Protein AF-0000000075744764 (afdb_homodimer)

InterPro domains:
  IPR001969 Aspartic peptidase, active site [PS00141] (18-29)
  IPR001995 Peptidase A2A, retrovirus, catalytic [PS50175] (16-31)
  IPR021109 Aspartic peptidase domain superfamily [G3DSA:2.40.70.10] (11-110)
  IPR021109 Aspartic peptidase domain superfamily [SSF50630] (13-96)

Radius of gyration: 16.75 Å; Cα contacts (8 Å, |Δi|>4): 560; chains: 2; bounding box: 35×42×46 Å

Secondary structure (DSSP, 8-state):
-EEEEEE-SSSS-EEEEEEE-TT-SS-EEEHHHHHHHT--EEEEEEEEEETTEEEEEEEEEEEEEETTEEEEEEEEEESS-SSEEE-HHHHHHTTEEEETTTTEEEE----B-/-EEEEEE-SSSS-EEEEEEE-TT-SS-EEEHHHHHHHT--EEEEEEEEEETTEEEEEEEEEEEEEETTEEEEEEEEEESS-SSEEE-HHHHHHTTEEEETTTTEEEE----B-

Sequence (226 aa):
MYTLMRQYTGREPRTVKALVDTGATYTVIPRKLAEELGIRGLGTFINVLAAKGYVRLEEALVTMEIMNERRNQVVLLSDNADMVIVGVITLESMGFIADPTTGKLERSGVFLLMYTLMRQYTGREPRTVKALVDTGATYTVIPRKLAEELGIRGLGTFINVLAAKGYVRLEEALVTMEIMNERRNQVVLLSDNADMVIVGVITLESMGFIADPTTGKLERSGVFLL

Foldseek 3Di:
DKFWKWWDPPDDIDIFIEAEDQPDAFKEAEQVVCVVSVWDFPPDWDWDQDPVGTDIWTWTWIWMDTPRQTDIDTGTYDNPDPGIYHYDVNCVVSQWDQDPVVRDIDHVPDPDD/DKFWKWWDQDDDIDIFIEAEDQPDAFKEAEQVVCVVSVWDFPPDWDWDQDPVGTDIWTWTWIWMDTPRQTDIDTGTYDNPDPGIYHYDVNCVVRQWDQDPVVRDIDHVPDPDD

Solvent-accessible surface area (backbone atoms only — not comparable to full-atom values): 12122 Å² total; per-residue (Å²): 82,68,45,62,35,36,36,52,45,83,59,80,68,42,80,41,71,26,37,51,35,85,72,17,46,58,27,33,38,19,39,69,59,32,54,76,45,63,49,54,69,69,82,46,68,46,79,33,34,38,93,94,37,80,43,79,30,38,30,24,69,40,39,38,29,46,93,90,42,70,46,70,43,67,30,32,40,28,89,79,46,90,53,33,34,42,7,41,49,56,33,52,76,69,28,37,38,79,37,84,88,78,48,42,80,37,76,64,63,79,46,37,82,81,68,45,63,35,36,37,52,45,71,68,79,68,42,80,42,73,28,38,52,35,84,73,18,46,57,28,35,36,20,39,69,60,31,55,74,42,62,47,55,69,70,84,46,68,48,79,33,34,38,92,93,37,79,42,80,31,38,31,24,70,40,38,36,29,45,97,88,43,70,45,70,41,68,30,32,40,28,90,81,47,90,52,32,32,41,7,41,47,58,33,54,77,68,28,36,36,81,36,83,87,79,46,40,81,36,75,62,61,77,45,37,82

Structure (mmCIF, N/CA/C/O backbone):
data_AF-0000000075744764-model_v1
#
loop_
_entity.id
_entity.type
_entity.pdbx_description
1 polymer 'Peptidase A2 domain-containing protein'
#
loop_
_atom_site.group_PDB
_atom_site.id
_atom_site.type_symbol
_atom_site.label_atom_id
_atom_site.label_alt_id
_atom_site.label_comp_id
_atom_site.label_asym_id
_atom_site.label_entity_id
_atom_site.label_seq_id
_atom_site.pdbx_PDB_ins_code
_atom_site.Cartn_x
_atom_site.Cartn_y
_atom_site.Cartn_z
_atom_site.occupancy
_atom_site.B_iso_or_equiv
_atom_site.auth_seq_id
_atom_site.auth_comp_id
_atom_site.auth_asym_id
_atom_site.auth_atom_id
_atom_site.pdbx_PDB_model_num
ATOM 1 N N . MET A 1 1 ? 3.809 -11.258 -18.094 1 85.88 1 MET A N 1
ATOM 2 C CA . MET A 1 1 ? 5.148 -11.016 -17.562 1 85.88 1 MET A CA 1
ATOM 3 C C . MET A 1 1 ? 5.273 -11.531 -16.141 1 85.88 1 MET A C 1
ATOM 5 O O . MET A 1 1 ? 4.285 -11.57 -15.398 1 85.88 1 MET A O 1
ATOM 9 N N . TYR A 1 2 ? 6.527 -12.055 -15.844 1 89 2 TYR A N 1
ATOM 10 C CA . TYR A 1 2 ? 6.719 -12.648 -14.523 1 89 2 TYR A CA 1
ATOM 11 C C . TYR A 1 2 ? 7.906 -12.016 -13.812 1 89 2 TYR A C 1
ATOM 13 O O . TYR A 1 2 ? 8.773 -11.414 -14.453 1 89 2 TYR A O 1
ATOM 21 N N . THR A 1 3 ? 7.852 -12.023 -12.562 1 88.81 3 THR A N 1
ATOM 22 C CA . THR A 1 3 ? 8.992 -11.602 -11.758 1 88.81 3 THR A CA 1
ATOM 23 C C . THR A 1 3 ? 9.203 -12.555 -10.578 1 88.81 3 THR A C 1
ATOM 25 O O . THR A 1 3 ? 8.328 -13.367 -10.273 1 88.81 3 THR A O 1
ATOM 28 N N . LEU A 1 4 ? 10.438 -12.484 -10.094 1 89.62 4 LEU A N 1
ATOM 29 C CA . LEU A 1 4 ? 10.703 -13.195 -8.844 1 89.62 4 LEU A CA 1
ATOM 30 C C . LEU A 1 4 ? 10.531 -12.266 -7.648 1 89.62 4 LEU A C 1
ATOM 32 O O . LEU A 1 4 ? 10.961 -11.109 -7.688 1 89.62 4 LEU A O 1
ATOM 36 N N . MET A 1 5 ? 9.93 -12.805 -6.73 1 89.38 5 MET A N 1
ATOM 37 C CA . MET A 1 5 ? 9.648 -12.062 -5.508 1 89.38 5 MET A CA 1
ATOM 38 C C . MET A 1 5 ? 10.102 -12.836 -4.277 1 89.38 5 MET A C 1
ATOM 40 O O . MET A 1 5 ? 9.844 -14.031 -4.164 1 89.38 5 MET A O 1
ATOM 44 N N . ARG A 1 6 ? 10.906 -12.133 -3.475 1 89.62 6 ARG A N 1
ATOM 45 C CA . ARG A 1 6 ? 11.328 -12.734 -2.213 1 89.62 6 ARG A CA 1
ATOM 46 C C . ARG A 1 6 ? 10.461 -12.242 -1.059 1 89.62 6 ARG A C 1
ATOM 48 O O . ARG A 1 6 ? 10.273 -11.039 -0.879 1 89.62 6 ARG A O 1
ATOM 55 N N . GLN A 1 7 ? 9.844 -13.195 -0.33 1 87.38 7 GLN A N 1
ATOM 56 C CA . GLN A 1 7 ? 8.961 -12.898 0.791 1 87.38 7 GLN A CA 1
ATOM 57 C C . GLN A 1 7 ? 9.664 -13.117 2.125 1 87.38 7 GLN A C 1
ATOM 59 O O . GLN A 1 7 ? 10.25 -14.172 2.357 1 87.38 7 GLN A O 1
ATOM 64 N N . TYR A 1 8 ? 9.688 -12.094 2.945 1 76.5 8 TYR A N 1
ATOM 65 C CA . TYR A 1 8 ? 10.422 -12.117 4.203 1 76.5 8 TYR A CA 1
ATOM 66 C C . TYR A 1 8 ? 9.484 -12.336 5.383 1 76.5 8 TYR A C 1
ATOM 68 O O . TYR A 1 8 ? 9.883 -12.172 6.539 1 76.5 8 TYR A O 1
ATOM 76 N N . THR A 1 9 ? 8.242 -12.68 5.293 1 66.88 9 THR A N 1
ATOM 77 C CA . THR A 1 9 ? 7.348 -12.711 6.441 1 66.88 9 THR A CA 1
ATOM 78 C C . THR A 1 9 ? 7.586 -13.961 7.281 1 66.88 9 THR A C 1
ATOM 80 O O . THR A 1 9 ? 7.402 -15.078 6.801 1 66.88 9 THR A O 1
ATOM 83 N N . GLY A 1 10 ? 8.18 -13.805 8.688 1 58.44 10 GLY A N 1
ATOM 84 C CA . GLY A 1 10 ? 8.422 -14.789 9.719 1 58.44 10 GLY A CA 1
ATOM 85 C C . GLY A 1 10 ? 9.742 -15.523 9.547 1 58.44 10 GLY A C 1
ATOM 86 O O . GLY A 1 10 ? 10.812 -14.938 9.711 1 58.44 10 GLY A O 1
ATOM 87 N N . ARG A 1 11 ? 9.703 -16.672 8.844 1 64.31 11 ARG A N 1
ATOM 88 C CA . ARG A 1 11 ? 10.734 -17.703 8.719 1 64.31 11 ARG A CA 1
ATOM 89 C C . ARG A 1 11 ? 11.719 -17.359 7.609 1 64.31 11 ARG A C 1
ATOM 91 O O . ARG A 1 11 ? 11.781 -16.219 7.16 1 64.31 11 ARG A O 1
ATOM 98 N N . GLU A 1 12 ? 12.5 -18.188 7.078 1 77.88 12 GLU A N 1
ATOM 99 C CA . GLU A 1 12 ? 13.453 -18.125 5.973 1 77.88 12 GLU A CA 1
ATOM 100 C C . GLU A 1 12 ? 12.805 -17.531 4.719 1 77.88 12 GLU A C 1
ATOM 102 O O . GLU A 1 12 ? 11.664 -17.875 4.395 1 77.88 12 GLU A O 1
ATOM 107 N N . PRO A 1 13 ? 13.438 -16.469 4.25 1 86 13 PRO A N 1
ATOM 108 C CA . PRO A 1 13 ? 12.914 -15.906 3.002 1 86 13 PRO A CA 1
ATOM 109 C C . PRO A 1 13 ? 12.656 -16.984 1.944 1 86 13 PRO A C 1
ATOM 111 O O . PRO A 1 13 ? 13.391 -17.969 1.874 1 86 13 PRO A O 1
ATOM 114 N N . ARG A 1 14 ? 11.547 -16.781 1.273 1 90.81 14 ARG A N 1
ATOM 115 C CA . ARG A 1 14 ? 11.18 -17.688 0.185 1 90.81 14 ARG A CA 1
ATOM 116 C C . ARG A 1 14 ? 11.031 -16.922 -1.128 1 90.81 14 ARG A C 1
ATOM 118 O O . ARG A 1 14 ? 10.43 -15.852 -1.163 1 90.81 14 ARG A O 1
ATOM 125 N N . THR A 1 15 ? 11.695 -17.484 -2.121 1 93.56 15 THR A N 1
ATOM 126 C CA . THR A 1 15 ? 11.547 -16.891 -3.449 1 93.56 15 THR A CA 1
ATOM 127 C C . THR A 1 15 ? 10.414 -17.562 -4.215 1 93.56 15 THR A C 1
ATOM 129 O O . THR A 1 15 ? 10.344 -18.781 -4.285 1 93.56 15 THR A O 1
ATOM 132 N N . VAL A 1 16 ? 9.492 -16.688 -4.75 1 93.88 16 VAL A N 1
ATOM 133 C CA . VAL A 1 16 ? 8.359 -17.219 -5.504 1 93.88 16 VAL A CA 1
ATOM 134 C C . VAL A 1 16 ? 8.242 -16.484 -6.84 1 93.88 16 VAL A C 1
ATOM 136 O O . VAL A 1 16 ? 8.641 -15.328 -6.961 1 93.88 16 VAL A O 1
ATOM 139 N N . LYS A 1 17 ? 7.727 -17.234 -7.801 1 95 17 LYS A N 1
ATOM 140 C CA . LYS A 1 17 ? 7.379 -16.625 -9.078 1 95 17 LYS A CA 1
ATOM 141 C C . LYS A 1 17 ? 6.027 -15.914 -9 1 95 17 LYS A C 1
ATOM 143 O O . LYS A 1 17 ? 5.074 -16.438 -8.422 1 95 17 LYS A O 1
ATOM 148 N N . ALA A 1 18 ? 5.945 -14.727 -9.531 1 95.5 18 ALA A N 1
ATOM 149 C CA . ALA A 1 18 ? 4.715 -13.938 -9.5 1 95.5 18 ALA A CA 1
ATOM 150 C C . ALA A 1 18 ? 4.371 -13.391 -10.883 1 95.5 18 ALA A C 1
ATOM 152 O O . ALA A 1 18 ? 5.262 -13 -11.641 1 95.5 18 ALA A O 1
ATOM 153 N N . LEU A 1 19 ? 3.125 -13.391 -11.172 1 94.31 19 LEU A N 1
ATOM 154 C CA . LEU A 1 19 ? 2.629 -12.781 -12.398 1 94.31 19 LEU A CA 1
ATOM 155 C C . LEU A 1 19 ? 2.471 -11.273 -12.227 1 94.31 19 LEU A C 1
ATOM 157 O O . LEU A 1 19 ? 1.832 -10.812 -11.273 1 94.31 19 LEU A O 1
ATOM 161 N N . VAL A 1 20 ? 3.131 -10.5 -13.07 1 94 20 VAL A N 1
ATOM 162 C CA . VAL A 1 20 ? 2.914 -9.062 -13.094 1 94 20 VAL A CA 1
ATOM 163 C C . VAL A 1 20 ? 1.707 -8.734 -13.969 1 94 20 VAL A C 1
ATOM 165 O O . VAL A 1 20 ? 1.707 -9.016 -15.164 1 94 20 VAL A O 1
ATOM 168 N N . ASP A 1 21 ? 0.719 -8.188 -13.367 1 91.5 21 ASP A N 1
ATOM 169 C CA . ASP A 1 21 ? -0.511 -7.867 -14.086 1 91.5 21 ASP A CA 1
ATOM 170 C C . ASP A 1 21 ? -0.883 -6.398 -13.898 1 91.5 21 ASP A C 1
ATOM 172 O O . ASP A 1 21 ? -1.385 -6.008 -12.836 1 91.5 21 ASP A O 1
ATOM 176 N N . THR A 1 22 ? -0.691 -5.527 -14.898 1 90 22 THR A N 1
ATOM 177 C CA . THR A 1 22 ? -0.984 -4.102 -14.828 1 90 22 THR A CA 1
ATOM 178 C C . THR A 1 22 ? -2.49 -3.855 -14.867 1 90 22 THR A C 1
ATOM 180 O O . THR A 1 22 ? -2.949 -2.738 -14.617 1 90 22 THR A O 1
ATOM 183 N N . GLY A 1 23 ? -3.244 -4.922 -15.055 1 87.69 23 GLY A N 1
ATOM 184 C CA . GLY A 1 23 ? -4.695 -4.816 -15 1 87.69 23 GLY A CA 1
ATOM 185 C C . GLY A 1 23 ? -5.254 -5.027 -13.602 1 87.69 23 GLY A C 1
ATOM 186 O O . GLY A 1 23 ? -6.426 -4.734 -13.352 1 87.69 23 GLY A O 1
ATOM 187 N N . ALA A 1 24 ? -4.473 -5.539 -12.766 1 91.19 24 ALA A N 1
ATOM 188 C CA . ALA A 1 24 ? -4.875 -5.766 -11.375 1 91.19 24 ALA A CA 1
ATOM 189 C C . ALA A 1 24 ? -4.461 -4.594 -10.492 1 91.19 24 ALA A C 1
ATOM 191 O O . ALA A 1 24 ? -3.33 -4.113 -10.57 1 91.19 24 ALA A O 1
ATOM 192 N N . THR A 1 25 ? -5.309 -4.188 -9.664 1 91.38 25 THR A N 1
ATOM 193 C CA . THR A 1 25 ? -5.016 -3.088 -8.75 1 91.38 25 THR A CA 1
ATOM 194 C C . THR A 1 25 ? -4.16 -3.57 -7.586 1 91.38 25 THR A C 1
ATOM 196 O O . THR A 1 25 ? -3.117 -2.98 -7.289 1 91.38 25 THR A O 1
ATOM 199 N N . TYR A 1 26 ? -4.547 -4.699 -7.066 1 95 26 TYR A N 1
ATOM 200 C CA . TYR A 1 26 ? -3.912 -5.195 -5.852 1 95 26 TYR A CA 1
ATOM 201 C C . TYR A 1 26 ? -2.988 -6.371 -6.164 1 95 26 TYR A C 1
ATOM 203 O O . TYR A 1 26 ? -3.166 -7.059 -7.172 1 95 26 TYR A O 1
ATOM 211 N N . THR A 1 27 ? -2.084 -6.496 -5.289 1 96.19 27 THR A N 1
ATOM 212 C CA . THR A 1 27 ? -1.319 -7.734 -5.238 1 96.19 27 THR A CA 1
ATOM 213 C C . THR A 1 27 ? -2.084 -8.812 -4.473 1 96.19 27 THR A C 1
ATOM 215 O O . THR A 1 27 ? -2.652 -8.539 -3.414 1 96.19 27 THR A O 1
ATOM 218 N N . VAL A 1 28 ? -2.104 -9.969 -5.094 1 96.44 28 VAL A N 1
ATOM 219 C CA . VAL A 1 28 ? -2.857 -11.078 -4.52 1 96.44 28 VAL A CA 1
ATOM 220 C C . VAL A 1 28 ? -1.921 -12.258 -4.25 1 96.44 28 VAL A C 1
ATOM 222 O O . VAL A 1 28 ? -1.088 -12.602 -5.09 1 96.44 28 VAL A O 1
ATOM 225 N N . ILE A 1 29 ? -2.066 -12.82 -3.092 1 96.38 29 ILE A N 1
ATOM 226 C CA . ILE A 1 29 ? -1.324 -14.016 -2.707 1 96.38 29 ILE A CA 1
ATOM 227 C C . ILE A 1 29 ? -2.297 -15.164 -2.432 1 96.38 29 ILE A C 1
ATOM 229 O O . ILE A 1 29 ? -3.283 -14.992 -1.712 1 96.38 29 ILE A O 1
ATOM 233 N N . PRO A 1 30 ? -2.012 -16.312 -3.047 1 96.75 30 PRO A N 1
ATOM 234 C CA . PRO A 1 30 ? -2.842 -17.469 -2.703 1 96.75 30 PRO A CA 1
ATOM 235 C C . PRO A 1 30 ? -2.838 -17.766 -1.207 1 96.75 30 PRO A C 1
ATOM 237 O O . PRO A 1 30 ? -1.775 -17.781 -0.579 1 96.75 30 PRO A O 1
ATOM 240 N N . ARG A 1 31 ? -4.004 -18.062 -0.632 1 96.19 31 ARG A N 1
ATOM 241 C CA . ARG A 1 31 ? -4.133 -18.312 0.798 1 96.19 31 ARG A CA 1
ATOM 242 C C . ARG A 1 31 ? -3.262 -19.5 1.222 1 96.19 31 ARG A C 1
ATOM 244 O O . ARG A 1 31 ? -2.637 -19.453 2.285 1 96.19 31 ARG A O 1
ATOM 251 N N . LYS A 1 32 ? -3.26 -20.469 0.394 1 95.19 32 LYS A N 1
ATOM 252 C CA . LYS A 1 32 ? -2.445 -21.641 0.707 1 95.19 32 LYS A CA 1
ATOM 253 C C . LYS A 1 32 ? -0.973 -21.266 0.844 1 95.19 32 LYS A C 1
ATOM 255 O O . LYS A 1 32 ? -0.302 -21.703 1.785 1 95.19 32 LYS A O 1
ATOM 260 N N . LEU A 1 33 ? -0.463 -20.484 -0.068 1 93.62 33 LEU A N 1
ATOM 261 C CA . LEU A 1 33 ? 0.917 -20.016 -0.007 1 93.62 33 LEU A CA 1
ATOM 262 C C . LEU A 1 33 ? 1.14 -19.141 1.225 1 93.62 33 LEU A C 1
ATOM 264 O O . LEU A 1 33 ? 2.168 -19.266 1.896 1 93.62 33 LEU A O 1
ATOM 268 N N . ALA A 1 34 ? 0.225 -18.281 1.544 1 94.19 34 ALA A N 1
ATOM 269 C CA . ALA A 1 34 ? 0.312 -17.422 2.725 1 94.19 34 ALA A CA 1
ATOM 270 C C . ALA A 1 34 ? 0.443 -18.25 3.996 1 94.19 34 ALA A C 1
ATOM 272 O O . ALA A 1 34 ? 1.271 -17.953 4.859 1 94.19 34 ALA A O 1
ATOM 273 N N . GLU A 1 35 ? -0.347 -19.297 4.074 1 92.81 35 GLU A N 1
ATOM 274 C CA . GLU A 1 35 ? -0.306 -20.188 5.23 1 92.81 35 GLU A CA 1
ATOM 275 C C . GLU A 1 35 ? 1.052 -20.875 5.348 1 92.81 35 GLU A C 1
ATOM 277 O O . GLU A 1 35 ? 1.612 -20.969 6.441 1 92.81 35 GLU A O 1
ATOM 282 N N . GLU A 1 36 ? 1.52 -21.297 4.238 1 90.94 36 GLU A N 1
ATOM 283 C CA . GLU A 1 36 ? 2.826 -21.938 4.211 1 90.94 36 GLU A CA 1
ATOM 284 C C . GLU A 1 36 ? 3.922 -21 4.695 1 90.94 36 GLU A C 1
ATOM 286 O O . GLU A 1 36 ? 4.895 -21.438 5.32 1 90.94 36 GLU A O 1
ATOM 291 N N . LEU A 1 37 ? 3.738 -19.719 4.422 1 90.5 37 LEU A N 1
ATOM 292 C CA . LEU A 1 37 ? 4.773 -18.734 4.719 1 90.5 37 LEU A CA 1
ATOM 293 C C . LEU A 1 37 ? 4.543 -18.094 6.078 1 90.5 37 LEU A C 1
ATOM 295 O O . LEU A 1 37 ? 5.336 -17.25 6.523 1 90.5 37 LEU A O 1
ATOM 299 N N . GLY A 1 38 ? 3.377 -18.422 6.668 1 89.69 38 GLY A N 1
ATOM 300 C CA . GLY A 1 38 ? 3.066 -17.875 7.977 1 89.69 38 GLY A CA 1
ATOM 301 C C . GLY A 1 38 ? 2.523 -16.453 7.914 1 89.69 38 GLY A C 1
ATOM 302 O O . GLY A 1 38 ? 2.641 -15.703 8.875 1 89.69 38 GLY A O 1
ATOM 303 N N . ILE A 1 39 ? 2.088 -16.094 6.715 1 92.75 39 ILE A N 1
ATOM 304 C CA . ILE A 1 39 ? 1.462 -14.789 6.547 1 92.75 39 ILE A CA 1
ATOM 305 C C . ILE A 1 39 ? 0.067 -14.805 7.168 1 92.75 39 ILE A C 1
ATOM 307 O O . ILE A 1 39 ? -0.764 -15.648 6.824 1 92.75 39 ILE A O 1
ATOM 311 N N . ARG A 1 40 ? -0.162 -13.875 8 1 92.69 40 ARG A N 1
ATOM 312 C CA . ARG A 1 40 ? -1.457 -13.789 8.672 1 92.69 40 ARG A CA 1
ATOM 313 C C . ARG A 1 40 ? -2.277 -12.625 8.117 1 92.69 40 ARG A C 1
ATOM 315 O O . ARG A 1 40 ? -1.737 -11.555 7.836 1 92.69 40 ARG A O 1
ATOM 322 N N . GLY A 1 41 ? -3.529 -12.844 8.047 1 95.5 41 GLY A N 1
ATOM 323 C CA . GLY A 1 41 ? -4.441 -11.773 7.691 1 95.5 41 GLY A CA 1
ATOM 324 C C . GLY A 1 41 ? -4.527 -10.688 8.75 1 95.5 41 GLY A C 1
ATOM 325 O O . GLY A 1 41 ? -4.199 -10.922 9.914 1 95.5 41 GLY A O 1
ATOM 326 N N . LEU A 1 42 ? -4.918 -9.523 8.352 1 94.81 42 LEU A N 1
ATOM 327 C CA . LEU A 1 42 ? -5.012 -8.383 9.258 1 94.81 42 LEU A CA 1
ATOM 328 C C . LEU A 1 42 ? -6.422 -8.25 9.812 1 94.81 42 LEU A C 1
ATOM 330 O O . LEU A 1 42 ? -6.691 -7.355 10.617 1 94.81 42 LEU A O 1
ATOM 334 N N . GLY A 1 43 ? -7.379 -9.016 9.367 1 93.94 43 GLY A N 1
ATOM 335 C CA . GLY A 1 43 ? -8.758 -8.945 9.812 1 93.94 43 GLY A CA 1
ATOM 336 C C . GLY A 1 43 ? -9.586 -7.914 9.062 1 93.94 43 GLY A C 1
ATOM 337 O O . GLY A 1 43 ? -10.758 -7.699 9.375 1 93.94 43 GLY A O 1
ATOM 338 N N . THR A 1 44 ? -8.969 -7.199 8.234 1 93.88 44 THR A N 1
ATOM 339 C CA . THR A 1 44 ? -9.664 -6.266 7.355 1 93.88 44 THR A CA 1
ATOM 340 C C . THR A 1 44 ? -9.984 -6.93 6.02 1 93.88 44 THR A C 1
ATOM 342 O O . THR A 1 44 ? -9.117 -7.539 5.395 1 93.88 44 THR A O 1
ATOM 345 N N . PHE A 1 45 ? -11.273 -6.844 5.625 1 94.56 45 PHE A N 1
ATOM 346 C CA . PHE A 1 45 ? -11.742 -7.43 4.375 1 94.56 45 PHE A CA 1
ATOM 347 C C . PHE A 1 45 ? -12.234 -6.348 3.418 1 94.56 45 PHE A C 1
ATOM 349 O O . PHE A 1 45 ? -12.883 -5.387 3.84 1 94.56 45 PHE A O 1
ATOM 356 N N . ILE A 1 46 ? -11.859 -6.574 2.117 1 92 46 ILE A N 1
ATOM 357 C CA . ILE A 1 46 ? -12.328 -5.598 1.137 1 92 46 ILE A CA 1
ATOM 358 C C . ILE A 1 46 ? -13.016 -6.316 -0.021 1 92 46 ILE A C 1
ATOM 360 O O . ILE A 1 46 ? -12.727 -7.488 -0.293 1 92 46 ILE A O 1
ATOM 364 N N . ASN A 1 47 ? -13.953 -5.578 -0.643 1 90.31 47 ASN A N 1
ATOM 365 C CA . ASN A 1 47 ? -14.656 -6.094 -1.812 1 90.31 47 ASN A CA 1
ATOM 366 C C . ASN A 1 47 ? -13.984 -5.656 -3.109 1 90.31 47 ASN A C 1
ATOM 368 O O . ASN A 1 47 ? -13.75 -4.465 -3.322 1 90.31 47 ASN A O 1
ATOM 372 N N . VAL A 1 48 ? -13.617 -6.676 -3.896 1 89.19 48 VAL A N 1
ATOM 373 C CA . VAL A 1 48 ? -13 -6.379 -5.184 1 89.19 48 VAL A CA 1
ATOM 374 C C . VAL A 1 48 ? -13.758 -7.082 -6.301 1 89.19 48 VAL A C 1
ATOM 376 O O . VAL A 1 48 ? -14.406 -8.109 -6.07 1 89.19 48 VAL A O 1
ATOM 379 N N . LEU A 1 49 ? -13.734 -6.473 -7.445 1 85.88 49 LEU A N 1
ATOM 380 C CA . LEU A 1 49 ? -14.352 -7.082 -8.617 1 85.88 49 LEU A CA 1
ATOM 381 C C . LEU A 1 49 ? -13.367 -7.992 -9.344 1 85.88 49 LEU A C 1
ATOM 383 O O . LEU A 1 49 ? -12.328 -7.531 -9.812 1 85.88 49 LEU A O 1
ATOM 387 N N . ALA A 1 50 ? -13.695 -9.25 -9.344 1 80.75 50 ALA A N 1
ATOM 388 C CA . ALA A 1 50 ? -12.906 -10.242 -10.07 1 80.75 50 ALA A CA 1
ATOM 389 C C . ALA A 1 50 ? -13.648 -10.719 -11.32 1 80.75 50 ALA A C 1
ATOM 391 O O . ALA A 1 50 ? -14.703 -10.172 -11.672 1 80.75 50 ALA A O 1
ATOM 392 N N . ALA A 1 51 ? -12.945 -11.57 -12.109 1 76.06 51 ALA A N 1
ATOM 393 C CA . ALA A 1 51 ? -13.547 -12.125 -13.32 1 76.06 51 ALA A CA 1
ATOM 394 C C . ALA A 1 51 ? -14.883 -12.789 -13.016 1 76.06 51 ALA A C 1
ATOM 396 O O . ALA A 1 51 ? -15.836 -12.68 -13.797 1 76.06 51 ALA A O 1
ATOM 397 N N . LYS A 1 52 ? -15.078 -13.391 -11.844 1 80 52 LYS A N 1
ATOM 398 C CA . LYS A 1 52 ? -16.266 -14.148 -11.477 1 80 52 LYS A CA 1
ATOM 399 C C . LYS A 1 52 ? -17.25 -13.273 -10.703 1 80 52 LYS A C 1
ATOM 401 O O . LYS A 1 52 ? -18.266 -13.766 -10.211 1 80 52 LYS A O 1
ATOM 406 N N . GLY A 1 53 ? -16.875 -12.016 -10.586 1 84.69 53 GLY A N 1
ATOM 407 C CA . GLY A 1 53 ? -17.734 -11.109 -9.844 1 84.69 53 GLY A CA 1
ATOM 408 C C . GLY A 1 53 ? -17.078 -10.57 -8.586 1 84.69 53 GLY A C 1
ATOM 409 O O . GLY A 1 53 ? -15.844 -10.609 -8.453 1 84.69 53 GLY A O 1
ATOM 410 N N . TYR A 1 54 ? -17.953 -9.977 -7.656 1 87.75 54 TYR A N 1
ATOM 411 C CA . TYR A 1 54 ? -17.422 -9.398 -6.426 1 87.75 54 TYR A CA 1
ATOM 412 C C . TYR A 1 54 ? -16.984 -10.484 -5.453 1 87.75 54 TYR A C 1
ATOM 414 O O . TYR A 1 54 ? -17.703 -11.469 -5.254 1 87.75 54 TYR A O 1
ATOM 422 N N . VAL A 1 55 ? -15.828 -10.359 -4.992 1 90.12 55 VAL A N 1
ATOM 423 C CA . VAL A 1 55 ? -15.312 -11.266 -3.971 1 90.12 55 VAL A CA 1
ATOM 424 C C . VAL A 1 55 ? -14.773 -10.461 -2.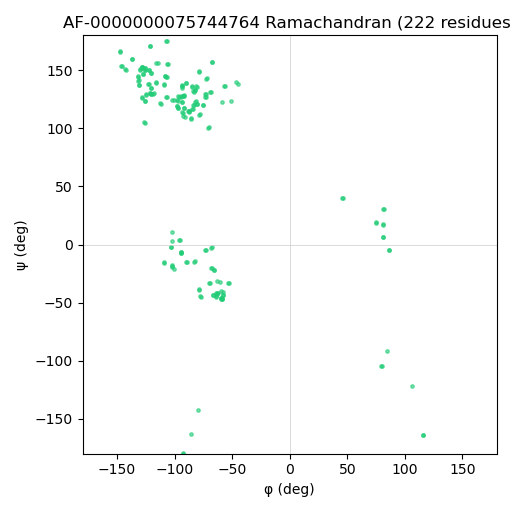789 1 90.12 55 VAL A C 1
ATOM 426 O O . VAL A 1 55 ? -14.297 -9.344 -2.963 1 90.12 55 VAL A O 1
ATOM 429 N N . ARG A 1 56 ? -14.93 -11.039 -1.661 1 93.88 56 ARG A N 1
ATOM 430 C CA . ARG A 1 56 ? -14.414 -10.453 -0.431 1 93.88 56 ARG A CA 1
ATOM 431 C C . ARG A 1 56 ? -13.078 -11.078 -0.041 1 93.88 56 ARG A C 1
ATOM 433 O O . ARG A 1 56 ? -13 -12.281 0.194 1 93.88 56 ARG A O 1
ATOM 440 N N . LEU A 1 57 ? -12.031 -10.297 0.035 1 95.5 57 LEU A N 1
ATOM 441 C CA . LEU A 1 57 ? -10.695 -10.812 0.321 1 95.5 57 LEU A CA 1
ATOM 442 C C . LEU A 1 57 ? -10.117 -10.156 1.566 1 95.5 57 LEU A C 1
ATOM 444 O O . LEU A 1 57 ? -10.391 -8.984 1.843 1 95.5 57 LEU A O 1
ATOM 448 N N . GLU A 1 58 ? -9.297 -10.906 2.229 1 96.88 58 GLU A N 1
ATOM 449 C CA . GLU A 1 58 ? -8.664 -10.406 3.447 1 96.88 58 GLU A CA 1
ATOM 450 C C . GLU A 1 58 ? -7.336 -9.719 3.141 1 96.88 58 GLU A C 1
ATOM 452 O O . GLU A 1 58 ? -6.547 -10.219 2.332 1 96.88 58 GLU A O 1
ATOM 457 N N . GLU A 1 59 ? -7.078 -8.602 3.803 1 97.25 59 GLU A N 1
ATOM 458 C CA . GLU A 1 59 ? -5.789 -7.926 3.695 1 97.25 59 GLU A CA 1
ATOM 459 C C . GLU A 1 59 ? -4.73 -8.609 4.555 1 97.25 59 GLU A C 1
ATOM 461 O O . GLU A 1 59 ? -5.047 -9.172 5.605 1 97.25 59 GLU A O 1
ATOM 466 N N . ALA A 1 60 ? -3.531 -8.555 4.137 1 96.62 60 ALA A N 1
ATOM 467 C CA . ALA A 1 60 ? -2.371 -9 4.902 1 96.62 60 ALA A CA 1
ATOM 468 C C . ALA A 1 60 ? -1.174 -8.086 4.668 1 96.62 60 ALA A C 1
ATOM 470 O O . ALA A 1 60 ? -1.107 -7.391 3.65 1 96.62 60 ALA A O 1
ATOM 471 N N . LEU A 1 61 ? -0.326 -7.988 5.648 1 96.19 61 LEU A N 1
ATOM 472 C CA . LEU A 1 61 ? 0.933 -7.266 5.508 1 96.19 61 LEU A CA 1
ATOM 473 C C . LEU A 1 61 ? 2.08 -8.219 5.199 1 96.19 61 LEU A C 1
ATOM 475 O O . LEU A 1 61 ? 2.266 -9.219 5.902 1 96.19 61 LEU A O 1
ATOM 479 N N . VAL A 1 62 ? 2.828 -7.93 4.133 1 94.69 62 VAL A N 1
ATOM 480 C CA . VAL A 1 62 ? 3.98 -8.766 3.809 1 94.69 62 VAL A CA 1
ATOM 481 C C . VAL A 1 62 ? 5.195 -7.879 3.533 1 94.69 62 VAL A C 1
ATOM 483 O O . VAL A 1 62 ? 5.055 -6.742 3.076 1 94.69 62 VAL A O 1
ATOM 486 N N . THR A 1 63 ? 6.344 -8.344 3.912 1 94.06 63 THR A N 1
ATOM 487 C CA . THR A 1 63 ? 7.594 -7.766 3.434 1 94.06 63 THR A CA 1
ATOM 488 C C . THR A 1 63 ? 8.086 -8.492 2.186 1 94.06 63 THR A C 1
ATOM 490 O O . THR A 1 63 ? 8.336 -9.703 2.223 1 94.06 63 THR A O 1
ATOM 493 N N . MET A 1 64 ? 8.164 -7.75 1.108 1 92.94 64 MET A N 1
ATOM 494 C CA . MET A 1 64 ? 8.555 -8.406 -0.135 1 92.94 64 MET A CA 1
ATOM 495 C C . MET A 1 64 ? 9.711 -7.668 -0.802 1 92.94 64 MET A C 1
ATOM 497 O O . MET A 1 64 ? 9.891 -6.469 -0.586 1 92.94 64 MET A O 1
ATOM 501 N N . GLU A 1 65 ? 10.438 -8.438 -1.523 1 94.06 65 GLU A N 1
ATOM 502 C CA . GLU A 1 65 ? 11.562 -7.898 -2.291 1 94.06 65 GLU A CA 1
ATOM 503 C C . GLU A 1 65 ? 11.453 -8.273 -3.764 1 94.06 65 GLU A C 1
ATOM 505 O O . GLU A 1 65 ? 11.266 -9.445 -4.098 1 94.06 65 GLU A O 1
ATOM 510 N N . ILE A 1 66 ? 11.453 -7.246 -4.59 1 93.06 66 ILE A N 1
ATOM 511 C CA . ILE A 1 66 ? 11.523 -7.41 -6.039 1 93.06 66 ILE A CA 1
ATOM 512 C C . ILE A 1 66 ? 12.703 -6.613 -6.59 1 93.06 66 ILE A C 1
ATOM 514 O O . ILE A 1 66 ? 12.844 -5.418 -6.316 1 93.06 66 ILE A O 1
ATOM 518 N N . MET A 1 67 ? 13.641 -7.184 -7.418 1 90.25 67 MET A N 1
ATOM 519 C CA . MET A 1 67 ? 14.805 -6.527 -8.016 1 90.25 67 MET A CA 1
ATOM 520 C C . MET A 1 67 ? 15.555 -5.699 -6.98 1 90.25 67 MET A C 1
ATOM 522 O O . MET A 1 67 ? 15.828 -4.52 -7.207 1 90.25 67 MET A O 1
ATOM 526 N N . ASN A 1 68 ? 15.727 -6.125 -5.762 1 88.5 68 ASN A N 1
ATOM 527 C CA . ASN A 1 68 ? 16.547 -5.562 -4.691 1 88.5 68 ASN A CA 1
ATOM 528 C C . ASN A 1 68 ? 15.828 -4.41 -3.99 1 88.5 68 ASN A C 1
ATOM 530 O O . ASN A 1 68 ? 16.453 -3.625 -3.277 1 88.5 68 ASN A O 1
ATOM 534 N N . GLU A 1 69 ? 14.586 -4.215 -4.363 1 90.94 69 GLU A N 1
ATOM 535 C CA . GLU A 1 69 ? 13.75 -3.279 -3.619 1 90.94 69 GLU A CA 1
ATOM 536 C C . GLU A 1 69 ? 12.875 -4.008 -2.604 1 90.94 69 GLU A C 1
ATOM 538 O O . GLU A 1 69 ? 12.055 -4.852 -2.975 1 90.94 69 GLU A O 1
ATOM 543 N N . ARG A 1 70 ? 13.094 -3.701 -1.383 1 92.88 70 ARG A N 1
ATOM 544 C CA . ARG A 1 70 ? 12.328 -4.316 -0.3 1 92.88 70 ARG A CA 1
ATOM 545 C C . ARG A 1 70 ? 11.336 -3.324 0.304 1 92.88 70 ARG A C 1
ATOM 547 O O . ARG A 1 70 ? 11.711 -2.203 0.657 1 92.88 70 ARG A O 1
ATOM 554 N N . ARG A 1 71 ? 10.094 -3.719 0.376 1 94.19 71 ARG A N 1
ATOM 555 C CA . ARG A 1 71 ? 9.023 -2.863 0.873 1 94.19 71 ARG A CA 1
ATOM 556 C C . ARG A 1 71 ? 7.969 -3.68 1.614 1 94.19 71 ARG A C 1
ATOM 558 O O . ARG A 1 71 ? 7.855 -4.891 1.406 1 94.19 71 ARG A O 1
ATOM 565 N N . ASN A 1 72 ? 7.328 -3.023 2.496 1 96.19 72 ASN A N 1
ATOM 566 C CA . ASN A 1 72 ? 6.105 -3.596 3.047 1 96.19 72 A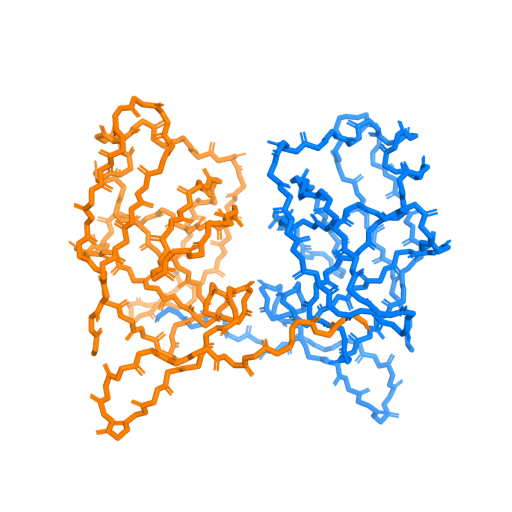SN A CA 1
ATOM 567 C C . ASN A 1 72 ? 4.898 -3.295 2.164 1 96.19 72 ASN A C 1
ATOM 569 O O . ASN A 1 72 ? 4.766 -2.186 1.643 1 96.19 72 ASN A O 1
ATOM 573 N N . GLN A 1 73 ? 4.113 -4.328 1.985 1 96.62 73 GLN A N 1
ATOM 574 C CA . GLN A 1 73 ? 2.936 -4.191 1.138 1 96.62 73 GLN A CA 1
ATOM 575 C C . GLN A 1 73 ? 1.69 -4.734 1.835 1 96.62 73 GLN A C 1
ATOM 577 O O . GLN A 1 73 ? 1.748 -5.77 2.502 1 96.62 73 GLN A O 1
ATOM 582 N N . VAL A 1 74 ? 0.607 -4.023 1.72 1 97.12 74 VAL A N 1
ATOM 583 C CA . VAL A 1 74 ? -0.693 -4.609 2.021 1 97.12 74 VAL A CA 1
ATOM 584 C C . VAL A 1 74 ? -1.209 -5.379 0.807 1 97.12 74 VAL A C 1
ATOM 586 O O . VAL A 1 74 ? -1.347 -4.812 -0.28 1 97.12 74 VAL A O 1
ATOM 589 N N . VAL A 1 75 ? -1.433 -6.668 0.988 1 96.94 75 VAL A N 1
ATOM 590 C CA . VAL A 1 75 ? -1.844 -7.535 -0.113 1 96.94 75 VAL A CA 1
ATOM 591 C C . VAL A 1 75 ? -3.186 -8.188 0.215 1 96.94 75 VAL A C 1
ATOM 593 O O . VAL A 1 75 ? -3.697 -8.039 1.327 1 96.94 75 VAL A O 1
ATOM 596 N N . LEU A 1 76 ? -3.729 -8.828 -0.78 1 97.12 76 LEU A N 1
ATOM 597 C CA . LEU A 1 76 ? -4.973 -9.562 -0.581 1 97.12 76 LEU A CA 1
ATOM 598 C C . LEU A 1 76 ? -4.723 -11.07 -0.629 1 97.12 76 LEU A C 1
ATOM 600 O O . LEU A 1 76 ? -3.959 -11.547 -1.468 1 97.12 76 LEU A O 1
ATOM 604 N N . LEU A 1 77 ? -5.355 -11.75 0.281 1 97.12 77 LEU A N 1
ATOM 605 C CA . LEU A 1 77 ? -5.289 -13.211 0.305 1 97.12 77 LEU A CA 1
ATOM 606 C C . LEU A 1 77 ? -6.469 -13.82 -0.444 1 97.12 77 LEU A C 1
ATOM 608 O O . LEU A 1 77 ? -7.625 -13.477 -0.177 1 97.12 77 LEU A O 1
ATOM 612 N N . SER A 1 78 ? -6.152 -14.672 -1.361 1 95.75 78 SER A N 1
ATOM 613 C CA . SER A 1 78 ? -7.207 -15.242 -2.195 1 95.75 78 SER A CA 1
ATOM 614 C C . SER A 1 78 ? -7.219 -16.766 -2.102 1 95.75 78 SER A C 1
ATOM 616 O O . SER A 1 78 ? -6.172 -17.406 -2.215 1 95.75 78 SER A O 1
ATOM 618 N N . ASP A 1 79 ? -8.43 -17.344 -2.014 1 94.31 79 ASP A N 1
ATOM 619 C CA . ASP A 1 79 ? -8.602 -18.797 -2.021 1 94.31 79 ASP A CA 1
ATOM 620 C C . ASP A 1 79 ? -8.609 -19.344 -3.447 1 94.31 79 ASP A C 1
ATOM 622 O O . ASP A 1 79 ? -8.469 -20.547 -3.658 1 94.31 79 ASP A O 1
ATOM 626 N N . ASN A 1 80 ? -8.773 -18.422 -4.406 1 91.94 80 ASN A N 1
ATOM 627 C CA . ASN A 1 80 ? -9 -18.875 -5.777 1 91.94 80 ASN A CA 1
ATOM 628 C C . ASN A 1 80 ? -7.793 -18.594 -6.664 1 91.94 80 ASN A C 1
ATOM 630 O O . ASN A 1 80 ? -7.699 -19.125 -7.777 1 91.94 80 ASN A O 1
ATOM 634 N N . ALA A 1 81 ? -6.914 -17.734 -6.168 1 92.62 81 ALA A N 1
ATOM 635 C CA . ALA A 1 81 ? -5.711 -17.484 -6.957 1 92.62 81 ALA A CA 1
ATOM 636 C C . ALA A 1 81 ? -4.77 -18.688 -6.934 1 92.62 81 ALA A C 1
ATOM 638 O O . ALA A 1 81 ? -4.586 -19.312 -5.891 1 92.62 81 ALA A O 1
ATOM 639 N N . ASP A 1 82 ? -4.125 -18.891 -8.117 1 93.31 82 ASP A N 1
ATOM 640 C CA . ASP A 1 82 ? -3.221 -20.031 -8.211 1 93.31 82 ASP A CA 1
ATOM 641 C C . ASP A 1 82 ? -1.764 -19.594 -8.094 1 93.31 82 ASP A C 1
ATOM 643 O O . ASP A 1 82 ? -0.876 -20.422 -7.875 1 93.31 82 ASP A O 1
ATOM 647 N N . MET A 1 83 ? -1.539 -18.375 -8.305 1 95.81 83 MET A N 1
ATOM 648 C CA . MET A 1 83 ? -0.195 -17.828 -8.172 1 95.81 83 MET A CA 1
ATOM 649 C C . MET A 1 83 ? -0.25 -16.375 -7.676 1 95.81 83 MET A C 1
ATOM 651 O O . MET A 1 83 ? -1.315 -15.758 -7.668 1 95.81 83 MET A O 1
ATOM 655 N N . VAL A 1 84 ? 0.862 -15.93 -7.289 1 96.19 84 VAL A N 1
ATOM 656 C CA . VAL A 1 84 ? 0.956 -14.547 -6.84 1 96.19 84 VAL A CA 1
ATOM 657 C C . VAL A 1 84 ? 0.766 -13.602 -8.031 1 96.19 84 VAL A C 1
ATOM 659 O O . VAL A 1 84 ? 1.354 -13.812 -9.094 1 96.19 84 VAL A O 1
ATOM 662 N N . ILE A 1 85 ? -0.099 -12.633 -7.844 1 95.5 85 ILE A N 1
ATOM 663 C CA . ILE A 1 85 ? -0.306 -11.57 -8.828 1 95.5 85 ILE A CA 1
ATOM 664 C C . ILE A 1 85 ? 0.195 -10.242 -8.266 1 95.5 85 ILE A C 1
ATOM 666 O O . ILE A 1 85 ? -0.212 -9.828 -7.176 1 95.5 85 ILE A O 1
ATOM 670 N N . VAL A 1 86 ? 1.115 -9.641 -8.914 1 95.38 86 VAL A N 1
ATOM 671 C CA . VAL A 1 86 ? 1.612 -8.32 -8.531 1 95.38 86 VAL A CA 1
ATOM 672 C C . VAL A 1 86 ? 0.838 -7.238 -9.273 1 95.38 86 VAL A C 1
ATOM 674 O O . VAL A 1 86 ? 0.926 -7.137 -10.5 1 95.38 86 VAL A O 1
ATOM 677 N N . GLY A 1 87 ? 0.108 -6.496 -8.516 1 94.06 87 GLY A N 1
ATOM 678 C CA . GLY A 1 87 ? -0.706 -5.441 -9.102 1 94.06 87 GLY A CA 1
ATOM 679 C C . GLY A 1 87 ? -0.001 -4.102 -9.148 1 94.06 87 GLY A C 1
ATOM 680 O O . GLY A 1 87 ? 1.125 -3.969 -8.664 1 94.06 87 GLY A O 1
ATOM 681 N N . VAL A 1 88 ? -0.704 -3.111 -9.672 1 92.5 88 VAL A N 1
ATOM 682 C CA . VAL A 1 88 ? -0.107 -1.825 -10.016 1 92.5 88 VAL A CA 1
ATOM 683 C C . VAL A 1 88 ? 0.272 -1.076 -8.734 1 92.5 88 VAL A C 1
ATOM 685 O O . VAL A 1 88 ? 1.273 -0.356 -8.711 1 92.5 88 VAL A O 1
ATOM 688 N N . ILE A 1 89 ? -0.417 -1.183 -7.668 1 93.38 89 ILE A N 1
ATOM 689 C CA . ILE A 1 89 ? -0.1 -0.503 -6.414 1 93.38 89 ILE A CA 1
ATOM 690 C C . ILE A 1 89 ? 1.293 -0.914 -5.945 1 93.38 89 ILE A C 1
ATOM 692 O O . ILE A 1 89 ? 2.104 -0.064 -5.566 1 93.38 89 ILE A O 1
ATOM 696 N N . THR A 1 90 ? 1.555 -2.152 -5.969 1 94.5 90 THR A N 1
ATOM 697 C CA . THR A 1 90 ? 2.865 -2.658 -5.57 1 94.5 90 THR A CA 1
ATOM 698 C C . THR A 1 90 ? 3.949 -2.16 -6.52 1 94.5 90 THR A C 1
ATOM 700 O O . THR A 1 90 ? 5.004 -1.702 -6.082 1 94.5 90 THR A O 1
ATOM 703 N N . LEU A 1 91 ? 3.697 -2.205 -7.812 1 92.5 91 LEU A N 1
ATOM 704 C CA . LEU A 1 91 ? 4.676 -1.746 -8.789 1 92.5 91 LEU A CA 1
ATOM 705 C C . LEU A 1 91 ? 5.02 -0.277 -8.57 1 92.5 91 LEU A C 1
ATOM 707 O O . LEU A 1 91 ? 6.195 0.095 -8.547 1 92.5 91 LEU A O 1
ATOM 711 N N . GLU A 1 92 ? 4.027 0.526 -8.375 1 90.69 92 GLU A N 1
ATOM 712 C CA . GLU A 1 92 ? 4.219 1.959 -8.172 1 90.69 92 GLU A CA 1
ATOM 713 C C . GLU A 1 92 ? 4.941 2.24 -6.859 1 90.69 92 GLU A C 1
ATOM 715 O O . GLU A 1 92 ? 5.871 3.047 -6.816 1 90.69 92 GLU A O 1
ATOM 720 N N . SER A 1 93 ? 4.543 1.554 -5.82 1 92.44 93 SER A N 1
ATOM 721 C CA . SER A 1 93 ? 5.129 1.786 -4.504 1 92.44 93 SER A CA 1
ATOM 722 C C . SER A 1 93 ? 6.602 1.38 -4.477 1 92.44 93 SER A C 1
ATOM 724 O O . SER A 1 93 ? 7.375 1.892 -3.668 1 92.44 93 SER A O 1
ATOM 726 N N . MET A 1 94 ? 6.949 0.534 -5.387 1 92.31 94 MET A N 1
ATOM 727 C CA . MET A 1 94 ? 8.328 0.055 -5.414 1 92.31 94 MET A CA 1
ATOM 728 C C . MET A 1 94 ? 9.125 0.746 -6.52 1 92.31 94 MET A C 1
ATOM 730 O O . MET A 1 94 ? 10.305 0.451 -6.719 1 92.31 94 MET A O 1
ATOM 734 N N . GLY A 1 95 ? 8.391 1.566 -7.211 1 89.62 95 GLY A N 1
ATOM 735 C CA . GLY A 1 95 ? 9.055 2.367 -8.219 1 89.62 95 GLY A CA 1
ATOM 736 C C . GLY A 1 95 ? 9.289 1.617 -9.523 1 89.62 95 GLY A C 1
ATOM 737 O O . GLY A 1 95 ? 10.312 1.81 -10.18 1 89.62 95 GLY A O 1
ATOM 738 N N . PHE A 1 96 ? 8.391 0.727 -9.773 1 90.38 96 PHE A N 1
ATOM 739 C CA . PHE A 1 96 ? 8.539 -0.055 -10.992 1 90.38 96 PHE A CA 1
ATOM 740 C C . PHE A 1 96 ? 7.504 0.353 -12.031 1 90.38 96 PHE A C 1
ATOM 742 O O . PHE A 1 96 ? 6.398 0.774 -11.68 1 90.38 96 PHE A O 1
ATOM 749 N N . ILE A 1 97 ? 7.918 0.307 -13.227 1 87.25 97 ILE A N 1
ATOM 750 C CA . ILE A 1 97 ? 7.016 0.408 -14.367 1 87.25 97 ILE A CA 1
ATOM 751 C C . IL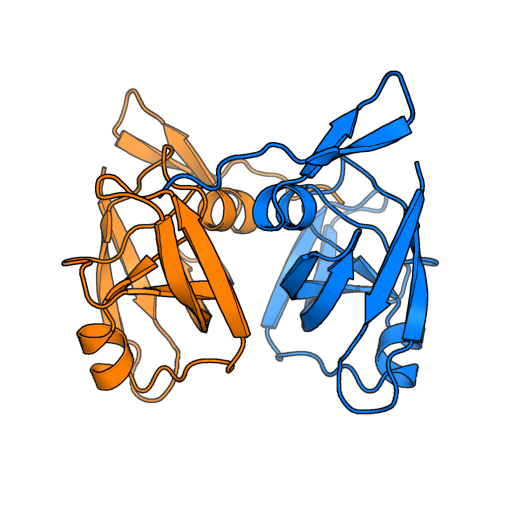E A 1 97 ? 7.137 -0.845 -15.234 1 87.25 97 ILE A C 1
ATOM 753 O O . ILE A 1 97 ? 8.242 -1.336 -15.477 1 87.25 97 ILE A O 1
ATOM 757 N N . ALA A 1 98 ? 5.938 -1.355 -15.508 1 85.81 98 ALA A N 1
ATOM 758 C CA . ALA A 1 98 ? 5.961 -2.506 -16.406 1 85.81 98 ALA A CA 1
ATOM 759 C C . ALA A 1 98 ? 6.09 -2.064 -17.859 1 85.81 98 ALA A C 1
ATOM 761 O O . ALA A 1 98 ? 5.312 -1.229 -18.328 1 85.81 98 ALA A O 1
ATOM 762 N N . ASP A 1 99 ? 7.137 -2.508 -18.516 1 82 99 ASP A N 1
ATOM 763 C CA . ASP A 1 99 ? 7.332 -2.238 -19.938 1 82 99 ASP A CA 1
ATOM 764 C C . ASP A 1 99 ? 6.605 -3.27 -20.797 1 82 99 ASP A C 1
ATOM 766 O O . ASP A 1 99 ? 7.023 -4.426 -20.875 1 82 99 ASP A O 1
ATOM 770 N N . PRO A 1 100 ? 5.582 -2.855 -21.422 1 77.31 100 PRO A N 1
ATOM 771 C CA . PRO A 1 100 ? 4.805 -3.826 -22.188 1 77.31 100 PRO A CA 1
ATOM 772 C C . PRO A 1 100 ? 5.559 -4.352 -23.406 1 77.31 100 PRO A C 1
ATOM 774 O O . PRO A 1 100 ? 5.207 -5.398 -23.953 1 77.31 100 PRO A O 1
ATOM 777 N N . THR A 1 101 ? 6.535 -3.686 -23.875 1 82.12 101 THR A N 1
ATOM 778 C CA . THR A 1 101 ? 7.281 -4.086 -25.062 1 82.12 101 THR A CA 1
ATOM 779 C C . THR A 1 101 ? 8.289 -5.184 -24.719 1 82.12 101 THR A C 1
ATOM 781 O O . THR A 1 101 ? 8.398 -6.176 -25.438 1 82.12 101 THR A O 1
ATOM 784 N N . THR A 1 102 ? 8.938 -5.137 -23.609 1 80 102 THR A N 1
ATOM 785 C CA . THR A 1 102 ? 9.984 -6.082 -23.234 1 80 102 THR A CA 1
ATOM 786 C C . THR A 1 102 ? 9.453 -7.129 -22.266 1 80 102 THR A C 1
ATOM 788 O O . THR A 1 102 ? 10.055 -8.195 -22.094 1 80 102 THR A O 1
ATOM 791 N N . GLY A 1 103 ? 8.375 -6.793 -21.625 1 78.12 103 GLY A N 1
ATOM 792 C CA . GLY A 1 103 ? 7.836 -7.68 -20.609 1 78.12 103 GLY A CA 1
ATOM 793 C C . GLY A 1 103 ? 8.633 -7.66 -19.312 1 78.12 103 GLY A C 1
ATOM 794 O O . GLY A 1 103 ? 8.625 -8.633 -18.547 1 78.12 103 GLY A O 1
ATOM 795 N N . LYS A 1 104 ? 9.414 -6.547 -19.203 1 83.31 104 LYS A N 1
ATOM 796 C CA . LYS A 1 104 ? 10.266 -6.473 -18.031 1 83.31 104 LYS A CA 1
A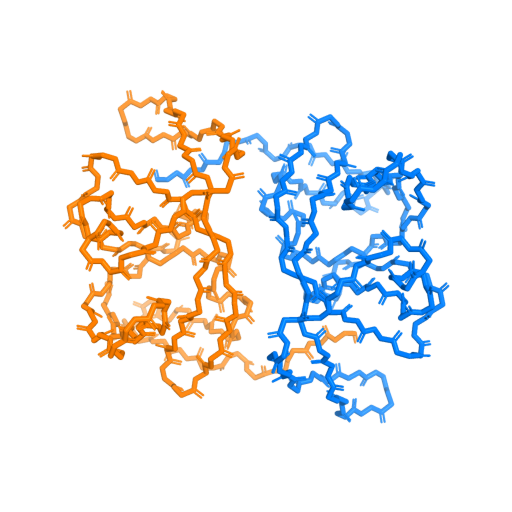TOM 797 C C . LYS A 1 104 ? 9.875 -5.301 -17.141 1 83.31 104 LYS A C 1
ATOM 799 O O . LYS A 1 104 ? 9.219 -4.359 -17.594 1 83.31 104 LYS A O 1
ATOM 804 N N . LEU A 1 105 ? 10.25 -5.473 -15.867 1 87.19 105 LEU A N 1
ATOM 805 C CA . LEU A 1 105 ? 10.086 -4.375 -14.922 1 87.19 105 LEU A CA 1
ATOM 806 C C . LEU A 1 105 ? 11.266 -3.406 -15.008 1 87.19 105 LEU A C 1
ATOM 808 O O . LEU A 1 105 ? 12.414 -3.828 -15.102 1 87.19 105 LEU A O 1
ATOM 812 N N . GLU A 1 106 ? 10.852 -2.203 -15.094 1 86 106 GLU A N 1
ATOM 813 C CA . GLU A 1 106 ? 11.867 -1.153 -15.062 1 86 106 GLU A CA 1
ATOM 814 C C . GLU A 1 106 ? 11.641 -0.207 -13.883 1 86 106 GLU A C 1
ATOM 816 O O . GLU A 1 106 ? 10.508 -0.018 -13.438 1 86 106 GLU A O 1
ATOM 821 N N . ARG A 1 107 ? 12.836 0.297 -13.375 1 82.62 107 ARG A N 1
ATOM 822 C CA . ARG A 1 107 ? 12.75 1.244 -12.266 1 82.62 107 ARG A CA 1
ATOM 823 C C . ARG A 1 107 ? 12.305 2.617 -12.758 1 82.62 107 ARG A C 1
ATOM 825 O O . ARG A 1 107 ? 12.734 3.072 -13.82 1 82.62 107 ARG A O 1
ATOM 832 N N . SER A 1 108 ? 11.18 3.061 -12.227 1 71.25 108 SER A N 1
ATOM 833 C CA . SER A 1 108 ? 10.68 4.375 -12.625 1 71.25 108 SER A CA 1
ATOM 834 C C . SER A 1 108 ? 11.586 5.488 -12.109 1 71.25 108 SER A C 1
ATOM 836 O O . SER A 1 108 ? 11.656 6.562 -12.703 1 71.25 108 SER A O 1
ATOM 838 N N . GLY A 1 109 ? 12.523 5.254 -11.438 1 62.03 109 GLY A N 1
ATOM 839 C CA . GLY A 1 109 ? 13.422 6.219 -10.828 1 62.03 109 GLY A CA 1
ATOM 840 C C . GLY A 1 109 ? 12.852 6.844 -9.562 1 62.03 109 GLY A C 1
ATOM 841 O O . GLY A 1 109 ? 12.422 6.133 -8.656 1 62.03 109 GLY A O 1
ATOM 842 N N . VAL A 1 110 ? 12.391 8.086 -9.617 1 58.19 110 VAL A N 1
ATOM 843 C CA . VAL A 1 110 ? 12.344 9 -8.477 1 58.19 110 VAL A CA 1
ATOM 844 C C . VAL A 1 110 ? 11 8.859 -7.762 1 58.19 110 VAL A C 1
ATOM 846 O O . VAL A 1 110 ? 9.945 8.898 -8.398 1 58.19 110 VAL A O 1
ATOM 849 N N . PHE A 1 111 ? 11.047 8.273 -6.551 1 63.94 111 PHE A N 1
ATOM 850 C CA . PHE A 1 111 ? 9.914 8.383 -5.637 1 63.94 111 PHE A CA 1
ATOM 851 C C . PHE A 1 111 ? 9.789 9.805 -5.102 1 63.94 111 PHE A C 1
ATOM 853 O O . PHE A 1 111 ? 10.672 10.289 -4.383 1 63.94 111 PHE A O 1
ATOM 860 N N . LEU A 1 112 ? 8.805 10.539 -5.746 1 62.41 112 LEU A N 1
ATOM 861 C CA . LEU A 1 112 ? 8.648 11.961 -5.445 1 62.41 112 LEU A CA 1
ATOM 862 C C . LEU A 1 112 ? 7.715 12.156 -4.254 1 62.41 112 LEU A C 1
ATOM 864 O O . LEU A 1 112 ? 6.699 11.469 -4.133 1 62.41 112 LEU A O 1
ATOM 868 N N . LEU A 1 113 ? 8.242 12.633 -3.262 1 70.75 113 LEU A N 1
ATOM 869 C CA . LEU A 1 113 ? 7.371 13.258 -2.273 1 70.75 113 LEU A CA 1
ATOM 870 C C . LEU A 1 113 ? 7.215 14.75 -2.553 1 70.75 113 LEU A C 1
ATOM 872 O O . LEU A 1 113 ? 8.141 15.391 -3.041 1 70.75 113 LEU A O 1
ATOM 876 N N . MET B 1 1 ? -6.051 20.344 -2.377 1 85.94 1 MET B N 1
ATOM 877 C CA . MET B 1 1 ? -7.27 19.672 -1.952 1 85.94 1 MET B CA 1
ATOM 878 C C . MET B 1 1 ? -7.043 18.922 -0.64 1 85.94 1 MET B C 1
ATOM 880 O O . MET B 1 1 ? -5.926 18.484 -0.349 1 85.94 1 MET B O 1
ATOM 884 N N . TYR B 1 2 ? -8.164 18.922 0.198 1 88.69 2 TYR B N 1
ATOM 885 C CA . TYR B 1 2 ? -8.016 18.312 1.51 1 88.69 2 TYR B CA 1
ATOM 886 C C . TYR B 1 2 ? -9.086 17.25 1.735 1 88.69 2 TYR B C 1
ATOM 888 O O . TYR B 1 2 ? -10.117 17.25 1.064 1 88.69 2 TYR B O 1
ATOM 896 N N . THR B 1 3 ? -8.758 16.328 2.523 1 88.19 3 THR B N 1
ATOM 897 C CA . THR B 1 3 ? -9.742 15.336 2.957 1 88.19 3 THR B CA 1
ATOM 898 C C . THR B 1 3 ? -9.617 15.062 4.453 1 88.19 3 THR B C 1
ATOM 900 O O . THR B 1 3 ? -8.625 15.461 5.078 1 88.19 3 THR B O 1
ATOM 903 N N . LEU B 1 4 ? -10.711 14.539 4.957 1 89 4 LEU B N 1
ATOM 904 C CA . LEU B 1 4 ? -10.648 14.047 6.332 1 89 4 LEU B CA 1
ATOM 905 C C . LEU B 1 4 ? -10.32 12.562 6.367 1 89 4 LEU B C 1
ATOM 907 O O . LEU B 1 4 ? -10.859 11.781 5.57 1 89 4 LEU B O 1
ATOM 911 N N . MET B 1 5 ? -9.484 12.289 7.223 1 88.88 5 MET B N 1
ATOM 912 C CA . MET B 1 5 ? -9.023 10.914 7.383 1 88.88 5 MET B CA 1
ATOM 913 C C . MET B 1 5 ? -9.141 10.461 8.836 1 88.88 5 MET B C 1
ATOM 915 O O . MET B 1 5 ? -8.742 11.188 9.75 1 88.88 5 MET B O 1
ATOM 919 N N . ARG B 1 6 ? -9.836 9.336 8.984 1 89.12 6 ARG B N 1
ATOM 920 C CA . ARG B 1 6 ? -9.93 8.75 10.32 1 89.12 6 ARG B CA 1
ATOM 921 C C . ARG B 1 6 ? -8.898 7.645 10.508 1 89.12 6 ARG B C 1
ATOM 923 O O . ARG B 1 6 ? -8.797 6.734 9.688 1 89.12 6 ARG B O 1
ATOM 930 N N . GLN B 1 7 ? -8.055 7.785 11.539 1 87.19 7 GLN B N 1
ATOM 931 C CA . GLN B 1 7 ? -6.988 6.832 11.852 1 87.19 7 GLN B CA 1
ATOM 932 C C . GLN B 1 7 ? -7.395 5.91 12.992 1 87.19 7 GLN B C 1
ATOM 934 O O . GLN B 1 7 ? -7.801 6.379 14.062 1 87.19 7 GLN B O 1
ATOM 939 N N . TYR B 1 8 ? -7.332 4.633 12.719 1 77.31 8 TYR B N 1
ATOM 940 C CA . TYR B 1 8 ? -7.793 3.643 13.695 1 77.31 8 TYR B CA 1
ATOM 941 C C . TYR B 1 8 ? -6.613 2.994 14.406 1 77.31 8 TYR B C 1
ATOM 943 O O . TYR B 1 8 ? -6.797 2.064 15.195 1 77.31 8 TYR B O 1
ATOM 951 N N . THR B 1 9 ? -5.344 3.383 14.172 1 67.31 9 THR B N 1
ATOM 952 C CA . THR B 1 9 ? -4.211 2.664 14.742 1 67.31 9 THR B CA 1
ATOM 953 C C . THR B 1 9 ? -4.008 3.049 16.203 1 67.31 9 THR B C 1
ATOM 955 O O . THR B 1 9 ? -3.791 4.219 16.531 1 67.31 9 THR B O 1
ATOM 958 N N . GLY B 1 10 ? -4.297 2.02 17.25 1 59.19 10 GLY B N 1
ATOM 959 C CA . GLY B 1 10 ? -4.172 2.188 18.688 1 59.19 10 GLY B CA 1
ATOM 960 C C . GLY B 1 10 ? -5.508 2.305 19.406 1 59.19 10 GLY B C 1
ATOM 961 O O . GLY B 1 10 ? -6.383 1.455 19.219 1 59.19 10 GLY B O 1
ATOM 962 N N . ARG B 1 11 ? -5.664 3.49 20.141 1 64.69 11 ARG B N 1
ATOM 963 C CA . ARG B 1 11 ? -6.77 3.875 21.031 1 64.69 11 ARG B CA 1
ATOM 964 C C . ARG B 1 11 ? -7.957 4.387 20.219 1 64.69 11 ARG B C 1
ATOM 966 O O . ARG B 1 11 ? -8.109 4.043 19.047 1 64.69 11 ARG B O 1
ATOM 973 N N . GLU B 1 12 ? -8.703 5.348 20.578 1 77.75 12 GLU B N 1
ATOM 974 C CA . GLU B 1 12 ? -9.867 6.023 20.016 1 77.75 12 GLU B CA 1
ATOM 975 C C . GLU B 1 12 ? -9.555 6.617 18.641 1 77.75 12 GLU B C 1
ATOM 977 O O . GLU B 1 12 ? -8.484 7.188 18.438 1 77.75 12 GLU B O 1
ATOM 982 N N . PRO B 1 13 ? -10.336 6.188 17.656 1 85.81 13 PRO B N 1
ATOM 983 C CA . PRO B 1 13 ? -10.148 6.797 16.344 1 85.81 13 PRO B CA 1
ATOM 984 C C . PRO B 1 13 ? -10.016 8.32 16.406 1 85.81 13 PRO B C 1
ATOM 986 O O . PRO B 1 13 ? -10.648 8.961 17.25 1 85.81 13 PRO B O 1
ATOM 989 N N . ARG B 1 14 ? -9.078 8.797 15.609 1 90.69 14 ARG B N 1
ATOM 990 C CA . ARG B 1 14 ? -8.844 10.234 15.516 1 90.69 14 ARG B CA 1
ATOM 991 C C . ARG B 1 14 ? -9.047 10.727 14.086 1 90.69 14 ARG B C 1
ATOM 993 O O . ARG B 1 14 ? -8.57 10.094 13.133 1 90.69 14 ARG B O 1
ATOM 1000 N N . THR B 1 15 ? -9.844 11.773 13.992 1 93.56 15 THR B N 1
ATOM 1001 C CA . THR B 1 15 ? -10.031 12.391 12.68 1 93.56 15 THR B CA 1
ATOM 1002 C C . THR B 1 15 ? -9.016 13.508 12.461 1 93.56 15 THR B C 1
ATOM 1004 O O . THR B 1 15 ? -8.852 14.383 13.312 1 93.56 15 THR B O 1
ATOM 1007 N N . VAL B 1 16 ? -8.312 13.406 11.289 1 93.81 16 VAL B N 1
ATOM 1008 C CA . VAL B 1 16 ? -7.316 14.43 10.977 1 93.81 16 VAL B CA 1
ATOM 1009 C C . VAL B 1 16 ? -7.543 14.961 9.555 1 93.81 16 VAL B C 1
ATOM 1011 O O . VAL B 1 16 ? -8.078 14.25 8.703 1 93.81 16 VAL B O 1
ATOM 1014 N N . LYS B 1 17 ? -7.156 16.203 9.406 1 94.94 17 LYS B N 1
ATOM 1015 C CA . LYS B 1 17 ? -7.141 16.797 8.062 1 94.94 17 LYS B CA 1
ATOM 1016 C C . LYS B 1 17 ? -5.875 16.391 7.309 1 94.94 17 LYS B C 1
ATOM 1018 O O . LYS B 1 17 ? -4.781 16.391 7.871 1 94.94 17 LYS B O 1
ATOM 1023 N N . ALA B 1 18 ? -6.031 16.031 6.055 1 95.44 18 ALA B N 1
ATOM 1024 C CA . ALA B 1 18 ? -4.902 15.594 5.234 1 95.44 18 ALA B CA 1
ATOM 1025 C C . ALA B 1 18 ? -4.906 16.297 3.883 1 95.44 18 ALA B C 1
ATOM 1027 O O . ALA B 1 18 ? -5.969 16.516 3.293 1 95.44 18 ALA B O 1
ATOM 1028 N N . LEU B 1 19 ? -3.748 16.641 3.447 1 94.25 19 LEU B N 1
ATOM 1029 C CA . LEU B 1 19 ? -3.576 17.203 2.109 1 94.25 19 LEU B CA 1
ATOM 1030 C C . LEU B 1 19 ? -3.531 16.094 1.061 1 94.25 19 LEU B C 1
ATOM 1032 O O . LEU B 1 19 ? -2.758 15.141 1.188 1 94.25 19 LEU B O 1
ATOM 1036 N N . VAL B 1 20 ? -4.414 16.156 0.086 1 94 20 VAL B N 1
ATOM 1037 C CA . VAL B 1 20 ? -4.348 15.25 -1.049 1 94 20 VAL B CA 1
ATOM 1038 C C . VAL B 1 20 ? -3.381 15.797 -2.098 1 94 20 VAL B C 1
ATOM 1040 O O . VAL B 1 20 ? -3.6 16.875 -2.645 1 94 20 VAL B O 1
ATOM 10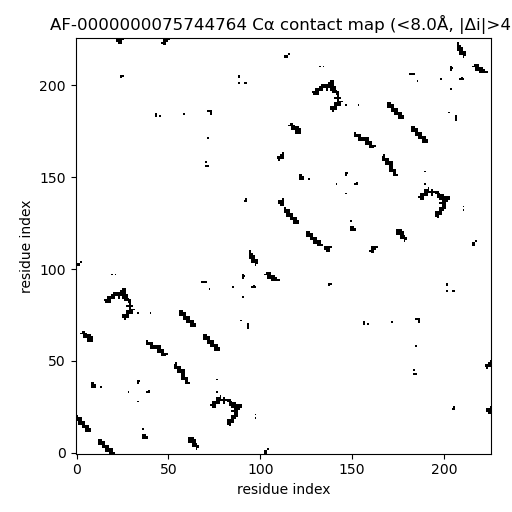43 N N . ASP B 1 21 ? -2.344 15.086 -2.326 1 91.38 21 ASP B N 1
ATOM 1044 C CA . ASP B 1 21 ? -1.324 15.523 -3.277 1 91.38 21 ASP B CA 1
ATOM 1045 C C . ASP B 1 21 ? -1.066 14.453 -4.332 1 91.38 21 ASP B C 1
ATOM 1047 O O . ASP B 1 21 ? -0.395 13.453 -4.062 1 91.38 21 ASP B O 1
ATOM 1051 N N . THR B 1 22 ? -1.553 14.602 -5.562 1 89.81 22 THR B N 1
ATOM 1052 C CA . THR B 1 22 ? -1.39 13.641 -6.648 1 89.81 22 THR B CA 1
ATOM 1053 C C . THR B 1 22 ? 0.044 13.656 -7.168 1 89.81 22 THR B C 1
ATOM 1055 O O . THR B 1 22 ? 0.437 12.773 -7.938 1 89.81 22 THR B O 1
ATOM 1058 N N . GLY B 1 23 ? 0.857 14.562 -6.645 1 87.62 23 GLY B N 1
ATOM 1059 C CA . GLY B 1 23 ? 2.271 14.586 -6.984 1 87.62 23 GLY B CA 1
ATOM 1060 C C . GLY B 1 23 ? 3.121 13.734 -6.062 1 87.62 23 GLY B C 1
ATOM 1061 O O . GLY B 1 23 ? 4.285 13.461 -6.359 1 87.62 23 GLY B O 1
ATOM 1062 N N . ALA B 1 24 ? 2.576 13.375 -4.984 1 91.25 24 ALA B N 1
ATOM 1063 C CA . ALA B 1 24 ? 3.271 12.523 -4.02 1 91.25 24 ALA B CA 1
ATOM 1064 C C . ALA B 1 24 ? 2.939 11.047 -4.25 1 91.25 24 ALA B C 1
ATOM 1066 O O . ALA B 1 24 ? 1.773 10.688 -4.418 1 91.25 24 ALA B O 1
ATOM 1067 N N . THR B 1 25 ? 3.902 10.242 -4.23 1 91.31 25 THR B N 1
ATOM 1068 C CA . THR B 1 25 ? 3.699 8.812 -4.414 1 91.31 25 THR B CA 1
ATOM 1069 C C . THR B 1 25 ? 3.15 8.18 -3.139 1 91.31 25 THR B C 1
ATOM 1071 O O . THR B 1 25 ? 2.143 7.469 -3.176 1 91.31 25 THR B O 1
ATOM 1074 N N . TYR B 1 26 ? 3.75 8.562 -2.051 1 95 26 TYR B N 1
ATOM 1075 C CA . TYR B 1 26 ? 3.428 7.93 -0.779 1 95 26 TYR B CA 1
ATOM 1076 C C . TYR B 1 26 ? 2.578 8.852 0.091 1 95 26 TYR B C 1
ATOM 1078 O O . TYR B 1 26 ? 2.611 10.07 -0.069 1 95 26 TYR B O 1
ATOM 1086 N N . THR B 1 27 ? 1.893 8.195 0.931 1 96.19 27 THR B N 1
ATOM 1087 C CA . THR B 1 27 ? 1.276 8.898 2.047 1 96.19 27 THR B CA 1
ATOM 1088 C C . THR B 1 27 ? 2.281 9.109 3.178 1 96.19 27 THR B C 1
ATOM 1090 O O . THR B 1 27 ? 3.025 8.195 3.529 1 96.19 27 THR B O 1
ATOM 1093 N N . VAL B 1 28 ? 2.273 10.344 3.648 1 96.44 28 VAL B N 1
ATOM 1094 C CA . VAL B 1 28 ? 3.23 10.719 4.688 1 96.44 28 VAL B CA 1
ATOM 1095 C C . VAL B 1 28 ? 2.484 11.195 5.926 1 96.44 28 VAL B C 1
ATOM 1097 O O . VAL B 1 28 ? 1.531 11.977 5.824 1 96.44 28 VAL B O 1
ATOM 1100 N N . ILE B 1 29 ? 2.928 10.719 7.051 1 96.38 29 ILE B N 1
ATOM 1101 C CA . ILE B 1 29 ? 2.395 11.141 8.344 1 96.38 29 ILE B CA 1
ATOM 1102 C C . ILE B 1 29 ? 3.506 11.781 9.172 1 96.38 29 ILE B C 1
ATOM 1104 O O . ILE B 1 29 ? 4.598 11.219 9.297 1 96.38 29 ILE B O 1
ATOM 1108 N N . PRO B 1 30 ? 3.213 12.969 9.703 1 96.81 30 PRO B N 1
ATOM 1109 C CA . PRO B 1 30 ? 4.203 13.547 10.609 1 96.81 30 PRO B CA 1
ATOM 1110 C C . PRO B 1 30 ? 4.531 12.633 11.789 1 96.81 30 PRO B C 1
ATOM 1112 O O . PRO B 1 30 ? 3.627 12.07 12.406 1 96.81 30 PRO B O 1
ATOM 1115 N N . ARG B 1 31 ? 5.816 12.5 12.125 1 96.25 31 ARG B N 1
ATOM 1116 C CA . ARG B 1 31 ? 6.262 11.617 13.195 1 96.25 31 ARG B CA 1
ATOM 1117 C C . ARG B 1 31 ? 5.609 11.984 14.523 1 96.25 31 ARG B C 1
ATOM 1119 O O . ARG B 1 31 ? 5.219 11.109 15.297 1 96.25 31 ARG B O 1
ATOM 1126 N N . LYS B 1 32 ? 5.527 13.25 14.734 1 95.31 32 LYS B N 1
ATOM 1127 C CA . LYS B 1 32 ? 4.91 13.711 15.977 1 95.31 32 LYS B CA 1
ATOM 1128 C C . LYS B 1 32 ? 3.467 13.219 16.078 1 95.31 32 LYS B C 1
ATOM 1130 O O . LYS B 1 32 ? 3.047 12.742 17.141 1 95.31 32 LYS B O 1
ATOM 1135 N N . LEU B 1 33 ? 2.701 13.352 15.031 1 93.69 33 LEU B N 1
ATOM 1136 C CA . LEU B 1 33 ? 1.326 12.867 15.008 1 93.69 33 LEU B CA 1
ATOM 1137 C C . LEU B 1 33 ? 1.278 11.352 15.18 1 93.69 33 LEU B C 1
ATOM 1139 O O . LEU B 1 33 ? 0.426 10.828 15.898 1 93.69 33 LEU B O 1
ATOM 1143 N N . ALA B 1 34 ? 2.168 10.625 14.531 1 94.19 34 ALA B N 1
ATOM 1144 C CA . ALA B 1 34 ? 2.244 9.172 14.656 1 94.19 34 ALA B CA 1
ATOM 1145 C C . ALA B 1 34 ? 2.457 8.758 16.109 1 94.19 34 ALA B C 1
ATOM 1147 O O . ALA B 1 34 ? 1.801 7.84 16.594 1 94.19 34 ALA B O 1
ATOM 1148 N N . GLU B 1 35 ? 3.342 9.469 16.781 1 92.75 35 GLU B N 1
ATOM 1149 C CA . GLU B 1 35 ? 3.627 9.188 18.188 1 92.75 35 GLU B CA 1
ATOM 1150 C C . GLU B 1 35 ? 2.395 9.43 19.062 1 92.75 35 GLU B C 1
ATOM 1152 O O . GLU B 1 35 ? 2.082 8.617 19.938 1 92.75 35 GLU B O 1
ATOM 1157 N N . GLU B 1 36 ? 1.742 10.484 18.75 1 90.94 36 GLU B N 1
ATOM 1158 C CA . GLU B 1 36 ? 0.525 10.805 19.5 1 90.94 36 GLU B CA 1
ATOM 1159 C C . GLU B 1 36 ? -0.533 9.719 19.312 1 90.94 36 GLU B C 1
ATOM 1161 O O . GLU B 1 36 ? -1.31 9.445 20.234 1 90.94 36 GLU B O 1
ATOM 1166 N N . LEU B 1 37 ? -0.529 9.102 18.156 1 90.5 37 LEU B N 1
ATOM 1167 C CA . LEU B 1 37 ? -1.571 8.133 17.828 1 90.5 37 LEU B CA 1
ATOM 1168 C C . LEU B 1 37 ? -1.126 6.715 18.156 1 90.5 37 LEU B C 1
ATOM 1170 O O . LEU B 1 37 ? -1.891 5.766 17.984 1 90.5 37 LEU B O 1
ATOM 1174 N N . GLY B 1 38 ? 0.168 6.609 18.531 1 89.62 38 GLY B N 1
ATOM 1175 C CA . GLY B 1 38 ? 0.684 5.297 18.875 1 89.62 38 GLY B CA 1
ATOM 1176 C C . GLY B 1 38 ? 1.065 4.465 17.672 1 89.62 38 GLY B C 1
ATOM 1177 O O . GLY B 1 38 ? 1.079 3.232 17.734 1 89.62 38 GLY B O 1
ATOM 1178 N N . ILE B 1 39 ? 1.203 5.152 16.562 1 92.69 39 ILE B N 1
ATOM 1179 C CA . ILE B 1 39 ? 1.653 4.477 15.344 1 92.69 39 ILE B CA 1
ATOM 1180 C C . ILE B 1 39 ? 3.141 4.152 15.461 1 92.69 39 ILE B C 1
ATOM 1182 O O . ILE B 1 39 ? 3.961 5.039 15.703 1 92.69 39 ILE B O 1
ATOM 1186 N N . ARG B 1 40 ? 3.441 2.941 15.25 1 92.69 40 ARG B N 1
ATOM 1187 C CA . ARG B 1 40 ? 4.832 2.504 15.336 1 92.69 40 ARG B CA 1
ATOM 1188 C C . ARG B 1 40 ? 5.406 2.227 13.953 1 92.69 40 ARG B C 1
ATOM 1190 O O . ARG B 1 40 ? 4.719 1.679 13.086 1 92.69 40 ARG B O 1
ATOM 1197 N N . GLY B 1 41 ? 6.637 2.543 13.812 1 95.44 41 GLY B N 1
ATOM 1198 C CA . GLY B 1 41 ? 7.348 2.186 12.602 1 95.44 41 GLY B CA 1
ATOM 1199 C C . GLY B 1 41 ? 7.543 0.69 12.438 1 95.44 41 GLY B C 1
ATOM 1200 O O . GLY B 1 41 ? 7.488 -0.056 13.422 1 95.44 41 GLY B O 1
ATOM 1201 N N . LEU B 1 42 ? 7.738 0.262 11.234 1 94.81 42 LEU B N 1
ATOM 1202 C CA . LEU B 1 42 ? 7.906 -1.156 10.93 1 94.81 42 LEU B CA 1
ATOM 1203 C C . LEU B 1 42 ? 9.383 -1.533 10.891 1 94.81 42 LEU B C 1
ATOM 1205 O O . LEU B 1 42 ? 9.727 -2.699 10.68 1 94.81 42 LEU B O 1
ATOM 1209 N N . GLY B 1 43 ? 10.289 -0.599 10.984 1 93.88 43 GLY B N 1
ATOM 1210 C CA . GLY B 1 43 ? 11.719 -0.854 10.93 1 93.88 43 GLY B CA 1
ATOM 1211 C C . GLY B 1 43 ? 12.273 -0.896 9.523 1 93.88 43 GLY B C 1
ATOM 1212 O O . GLY B 1 43 ? 13.461 -1.173 9.32 1 93.88 43 GLY B O 1
ATOM 1213 N N . THR B 1 44 ? 11.438 -0.802 8.586 1 93.81 44 THR B N 1
ATOM 1214 C CA . THR B 1 44 ? 11.844 -0.696 7.188 1 93.81 44 THR B CA 1
ATOM 1215 C C . THR B 1 44 ? 11.953 0.766 6.766 1 93.81 44 THR B C 1
ATOM 1217 O O . THR B 1 44 ? 11.039 1.557 7.008 1 93.81 44 THR B O 1
ATOM 1220 N N . PHE B 1 45 ? 13.109 1.132 6.195 1 94.5 45 PHE B N 1
ATOM 1221 C CA . PHE B 1 45 ? 13.359 2.496 5.746 1 94.5 45 PHE B CA 1
ATOM 1222 C C . PHE B 1 45 ? 13.539 2.543 4.234 1 94.5 45 PHE B C 1
ATOM 1224 O O . PHE B 1 45 ? 14.164 1.654 3.648 1 94.5 45 PHE B O 1
ATOM 1231 N N . ILE B 1 46 ? 12.938 3.631 3.65 1 91.94 46 ILE B N 1
ATOM 1232 C CA . ILE B 1 46 ? 13.094 3.768 2.207 1 91.94 46 ILE B CA 1
ATOM 1233 C C . ILE B 1 46 ? 13.602 5.172 1.873 1 91.94 46 ILE B C 1
ATOM 1235 O O . ILE B 1 46 ? 13.375 6.113 2.635 1 91.94 46 ILE B O 1
ATOM 1239 N N . ASN B 1 47 ? 14.32 5.238 0.731 1 90.38 47 ASN B N 1
ATOM 1240 C CA . ASN B 1 47 ? 14.812 6.52 0.235 1 90.38 47 ASN B CA 1
ATOM 1241 C C . ASN B 1 47 ? 13.844 7.137 -0.773 1 90.38 47 ASN B C 1
ATOM 1243 O O . ASN B 1 47 ? 13.477 6.496 -1.756 1 90.38 47 ASN B O 1
ATOM 1247 N N . VAL B 1 48 ? 13.414 8.352 -0.428 1 89.38 48 VAL B N 1
ATOM 1248 C CA . VAL B 1 48 ? 12.516 9.062 -1.334 1 89.38 48 VAL B CA 1
ATOM 1249 C C . VAL B 1 48 ? 13.094 10.438 -1.668 1 89.38 48 VAL B C 1
ATOM 1251 O O . VAL B 1 48 ? 13.867 11 -0.888 1 89.38 48 VAL B O 1
ATOM 1254 N N . LEU B 1 49 ? 12.766 10.898 -2.838 1 86.19 49 LEU B N 1
ATOM 1255 C CA . LEU B 1 49 ? 13.18 12.234 -3.248 1 86.19 49 LEU B CA 1
ATOM 1256 C C . LEU B 1 49 ? 12.156 13.281 -2.82 1 86.19 49 LEU B C 1
ATOM 1258 O O . LEU B 1 49 ? 11 13.234 -3.254 1 86.19 49 LEU B O 1
ATOM 1262 N N . ALA B 1 50 ? 12.594 14.133 -1.938 1 81.38 50 ALA B N 1
ATOM 1263 C CA . ALA B 1 50 ? 11.773 15.25 -1.489 1 81.38 50 ALA B CA 1
ATOM 1264 C C . ALA B 1 50 ? 12.273 16.562 -2.078 1 81.38 50 ALA B C 1
ATOM 1266 O O . ALA B 1 50 ? 13.188 16.578 -2.91 1 81.38 50 ALA B O 1
ATOM 1267 N N . ALA B 1 51 ? 11.5 17.672 -1.809 1 76.5 51 ALA B N 1
ATOM 1268 C CA . ALA B 1 51 ? 11.875 19 -2.279 1 76.5 51 ALA B CA 1
ATOM 1269 C C . ALA B 1 51 ? 13.305 19.344 -1.864 1 76.5 51 ALA B C 1
ATOM 1271 O O . ALA B 1 51 ? 14.055 19.953 -2.635 1 76.5 51 ALA B O 1
ATOM 1272 N N . LYS B 1 52 ? 13.781 18.875 -0.717 1 80.31 52 LYS B N 1
ATOM 1273 C CA . LYS B 1 52 ? 15.086 19.219 -0.167 1 80.31 52 LYS B CA 1
ATOM 1274 C C . LYS B 1 52 ? 16.125 18.156 -0.528 1 80.31 52 LYS B C 1
ATOM 1276 O O . LYS B 1 52 ? 17.266 18.219 -0.05 1 80.31 52 LYS B O 1
ATOM 1281 N N . GLY B 1 53 ? 15.688 17.203 -1.32 1 85 53 GLY B N 1
ATOM 1282 C CA . GLY B 1 53 ? 16.594 16.125 -1.705 1 85 53 GLY B CA 1
ATOM 1283 C C . GLY B 1 53 ? 16.156 14.773 -1.185 1 85 53 GLY B C 1
ATOM 1284 O O . GLY B 1 53 ? 15 14.586 -0.818 1 85 53 GLY B O 1
ATOM 1285 N N . TYR B 1 54 ? 17.156 13.773 -1.224 1 87.88 54 TYR B N 1
ATOM 1286 C CA . TYR B 1 54 ? 16.844 12.422 -0.776 1 87.88 54 TYR B CA 1
ATOM 1287 C C . TYR B 1 54 ? 16.734 12.359 0.742 1 87.88 54 TYR B C 1
ATOM 1289 O O . TYR B 1 54 ? 17.562 12.93 1.459 1 87.88 54 TYR B O 1
ATOM 1297 N N . VAL B 1 55 ? 15.688 11.812 1.171 1 90.12 55 VAL B N 1
ATOM 1298 C CA . VAL B 1 55 ? 15.484 11.594 2.6 1 90.12 55 VAL B CA 1
ATOM 1299 C C . VAL B 1 55 ? 15.133 10.133 2.855 1 90.12 55 VAL B C 1
ATOM 1301 O O . VAL B 1 55 ? 14.523 9.477 2.006 1 90.12 55 VAL B O 1
ATOM 1304 N N . ARG B 1 56 ? 15.578 9.68 3.971 1 93.75 56 ARG B N 1
ATOM 1305 C CA . ARG B 1 56 ? 15.273 8.328 4.414 1 93.75 56 ARG B CA 1
ATOM 1306 C C . ARG B 1 56 ? 14.109 8.32 5.402 1 93.75 56 ARG B C 1
ATOM 1308 O O . ARG B 1 56 ? 14.195 8.93 6.469 1 93.75 56 ARG B O 1
ATOM 1315 N N . LEU B 1 57 ? 13.031 7.648 5.074 1 95.44 57 LEU B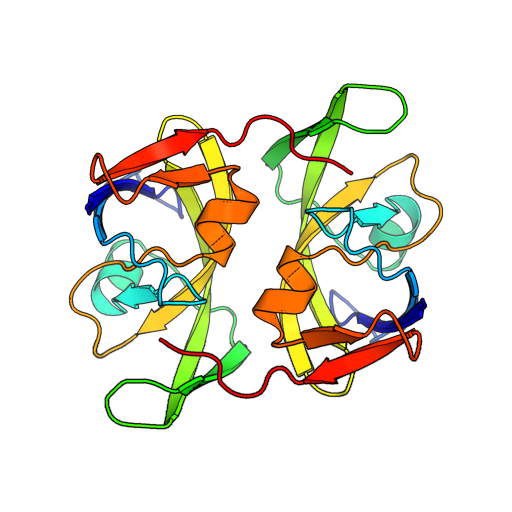 N 1
ATOM 1316 C CA . LEU B 1 57 ? 11.836 7.648 5.918 1 95.44 57 LEU B CA 1
ATOM 1317 C C . LEU B 1 57 ? 11.461 6.23 6.332 1 95.44 57 LEU B C 1
ATOM 1319 O O . LEU B 1 57 ? 11.68 5.281 5.578 1 95.44 57 LEU B O 1
ATOM 1323 N N . GLU B 1 58 ? 10.875 6.156 7.488 1 96.88 58 GLU B N 1
ATOM 1324 C CA . GLU B 1 58 ? 10.461 4.855 8.016 1 96.88 58 GLU B CA 1
ATOM 1325 C C . GLU B 1 58 ? 9.039 4.508 7.582 1 96.88 58 GLU B C 1
ATOM 1327 O O . GLU B 1 58 ? 8.156 5.363 7.605 1 96.88 58 GLU B O 1
ATOM 1332 N N . GLU B 1 59 ? 8.812 3.248 7.227 1 97.25 59 GLU B N 1
ATOM 1333 C CA . GLU B 1 59 ? 7.477 2.76 6.914 1 97.25 59 GLU B CA 1
ATOM 1334 C C . GLU B 1 59 ? 6.684 2.473 8.188 1 97.25 59 GLU B C 1
ATOM 1336 O O . GLU B 1 59 ? 7.258 2.088 9.211 1 97.25 59 GLU B O 1
ATOM 1341 N N . ALA B 1 60 ? 5.426 2.646 8.133 1 96.62 60 ALA B N 1
ATOM 1342 C CA . ALA B 1 60 ? 4.496 2.258 9.188 1 96.62 60 ALA B CA 1
ATOM 1343 C C . ALA B 1 60 ? 3.193 1.721 8.602 1 96.62 60 ALA B C 1
ATOM 1345 O O . ALA B 1 60 ? 2.85 2.025 7.461 1 96.62 60 ALA B O 1
ATOM 1346 N N . LEU B 1 61 ? 2.559 0.826 9.32 1 96.19 61 LEU B N 1
ATOM 1347 C CA . LEU B 1 61 ? 1.234 0.338 8.953 1 96.19 61 LEU B CA 1
ATOM 1348 C C . LEU B 1 61 ? 0.147 1.092 9.711 1 96.19 61 LEU B C 1
ATOM 1350 O O . LEU B 1 61 ? 0.204 1.206 10.938 1 96.19 61 LEU B O 1
ATOM 1354 N N . VAL B 1 62 ? -0.821 1.631 8.977 1 94.75 62 VAL B N 1
ATOM 1355 C CA . VAL B 1 62 ? -1.93 2.316 9.633 1 94.75 62 VAL B CA 1
ATOM 1356 C C . VAL B 1 62 ? -3.256 1.832 9.047 1 94.75 62 VAL B C 1
ATOM 1358 O O . VAL B 1 62 ? -3.322 1.448 7.879 1 94.75 62 VAL B O 1
ATOM 1361 N N . THR B 1 63 ? -4.258 1.74 9.875 1 94.19 63 THR B N 1
ATOM 1362 C CA . THR B 1 63 ? -5.629 1.6 9.406 1 94.19 63 THR B CA 1
ATOM 1363 C C . THR B 1 63 ? -6.297 2.965 9.266 1 94.19 63 THR B C 1
ATOM 1365 O O . THR B 1 63 ? -6.418 3.705 10.242 1 94.19 63 THR B O 1
ATOM 1368 N N . MET B 1 64 ? -6.672 3.275 8.047 1 92.94 64 MET B N 1
ATOM 1369 C CA . MET B 1 64 ? -7.246 4.602 7.832 1 92.94 64 MET B CA 1
ATOM 1370 C C . MET B 1 64 ? -8.578 4.504 7.094 1 92.94 64 MET B C 1
ATOM 1372 O O . MET B 1 64 ? -8.82 3.541 6.367 1 92.94 64 MET B O 1
ATOM 1376 N N . GLU B 1 65 ? -9.352 5.473 7.359 1 94 65 GLU B N 1
ATOM 1377 C CA . GLU B 1 65 ? -10.656 5.586 6.707 1 94 65 GLU B CA 1
ATOM 1378 C C . GLU B 1 65 ? -10.812 6.949 6.035 1 94 65 GLU B C 1
ATOM 1380 O O . GLU B 1 65 ? -10.594 7.984 6.664 1 94 65 GLU B O 1
ATOM 1385 N N . ILE B 1 66 ? -11.086 6.891 4.758 1 92.94 66 ILE B N 1
ATOM 1386 C CA . ILE B 1 66 ? -11.438 8.07 3.977 1 92.94 66 ILE B CA 1
ATOM 1387 C C . ILE B 1 66 ? -12.781 7.852 3.283 1 92.94 66 ILE B C 1
ATOM 1389 O O . ILE B 1 66 ? -12.977 6.84 2.602 1 92.94 66 ILE B O 1
ATOM 1393 N N . MET B 1 67 ? -13.797 8.766 3.361 1 90.06 67 MET B N 1
ATOM 1394 C CA . MET B 1 67 ? -15.109 8.672 2.74 1 90.06 67 MET B CA 1
ATOM 1395 C C . MET B 1 67 ? -15.711 7.285 2.939 1 90.06 67 MET B C 1
ATOM 1397 O O . MET B 1 67 ? -16.141 6.648 1.978 1 90.06 67 MET B O 1
ATOM 1401 N N . ASN B 1 68 ? -15.594 6.637 4.055 1 88.25 68 ASN B N 1
ATOM 1402 C CA . ASN B 1 68 ? -16.219 5.395 4.488 1 88.25 68 ASN B CA 1
ATOM 1403 C C . ASN B 1 68 ? -15.492 4.176 3.924 1 88.25 68 ASN B C 1
ATOM 1405 O O . ASN B 1 68 ? -16.031 3.068 3.93 1 88.25 68 ASN B O 1
ATOM 1409 N N . GLU B 1 69 ? -14.383 4.434 3.279 1 90.75 69 GLU B N 1
ATOM 1410 C CA . GLU B 1 69 ? -13.508 3.336 2.877 1 90.75 69 GLU B CA 1
ATOM 1411 C C . GLU B 1 69 ? -12.375 3.141 3.879 1 90.75 69 GLU B C 1
ATOM 1413 O O . GLU B 1 69 ? -11.57 4.051 4.105 1 90.75 69 GLU B O 1
ATOM 1418 N N . ARG B 1 70 ? -12.359 2.014 4.477 1 92.88 70 ARG B N 1
ATOM 1419 C CA . ARG B 1 70 ? -11.336 1.68 5.461 1 92.88 70 ARG B CA 1
ATOM 1420 C C . ARG B 1 70 ? -10.344 0.67 4.895 1 92.88 70 ARG B C 1
ATOM 1422 O O . ARG B 1 70 ? -10.742 -0.365 4.359 1 92.88 70 ARG B O 1
ATOM 1429 N N . ARG B 1 71 ? -9.086 0.988 4.977 1 94.25 71 ARG B N 1
ATOM 1430 C CA . ARG B 1 71 ? -8.016 0.156 4.426 1 94.25 71 ARG B CA 1
ATOM 1431 C C . ARG B 1 71 ? -6.762 0.236 5.285 1 94.25 71 ARG B C 1
ATOM 1433 O O . ARG B 1 71 ? -6.578 1.193 6.039 1 94.25 71 ARG B O 1
ATOM 1440 N N . ASN B 1 72 ? -6.016 -0.792 5.207 1 96.25 72 ASN B N 1
ATOM 1441 C CA . ASN B 1 72 ? -4.652 -0.718 5.727 1 96.25 72 ASN B CA 1
ATOM 1442 C C . ASN B 1 72 ? -3.689 -0.141 4.695 1 96.25 72 ASN B C 1
ATOM 1444 O O . ASN B 1 72 ? -3.773 -0.469 3.51 1 96.25 72 ASN B O 1
ATOM 1448 N N . GLN B 1 73 ? -2.867 0.742 5.191 1 96.69 73 GLN B N 1
ATOM 1449 C CA . GLN B 1 73 ? -1.905 1.397 4.309 1 96.69 73 GLN B CA 1
ATOM 1450 C C . GLN B 1 73 ? -0.499 1.351 4.902 1 96.69 73 GLN B C 1
ATOM 1452 O O . GLN B 1 73 ? -0.321 1.524 6.109 1 96.69 73 GLN B O 1
ATOM 1457 N N . VAL B 1 74 ? 0.471 1.072 4.074 1 97.06 74 VAL B N 1
ATOM 1458 C CA . VAL B 1 74 ? 1.854 1.357 4.441 1 97.06 74 VAL B CA 1
ATOM 1459 C C . VAL B 1 74 ? 2.18 2.818 4.137 1 97.06 74 VAL B C 1
ATOM 1461 O O . VAL B 1 74 ? 2.041 3.27 2.998 1 97.06 74 VAL B O 1
ATOM 1464 N N . VAL B 1 75 ? 2.555 3.557 5.168 1 96.94 75 VAL B N 1
ATOM 1465 C CA . VAL B 1 75 ? 2.811 4.988 5.035 1 96.94 75 VAL B CA 1
ATOM 1466 C C . VAL B 1 75 ? 4.246 5.297 5.449 1 96.94 75 VAL B C 1
ATOM 1468 O O . VAL B 1 75 ? 4.961 4.418 5.938 1 96.94 75 VAL B O 1
ATOM 1471 N N . LEU B 1 76 ? 4.633 6.508 5.188 1 97.12 76 LEU B N 1
ATOM 1472 C CA . LEU B 1 76 ? 5.953 6.961 5.609 1 97.12 76 LEU B CA 1
ATOM 1473 C C . LEU B 1 76 ? 5.844 7.965 6.754 1 97.12 76 LEU B C 1
ATOM 1475 O O . LEU B 1 76 ? 4.973 8.836 6.738 1 97.12 76 LEU B O 1
ATOM 1479 N N . LEU B 1 77 ? 6.715 7.793 7.699 1 97.12 77 LEU B N 1
ATOM 1480 C CA . LEU B 1 77 ? 6.789 8.734 8.82 1 97.12 77 LEU B CA 1
ATOM 1481 C C . LEU B 1 77 ? 7.844 9.805 8.555 1 97.12 77 LEU B C 1
ATOM 1483 O O . LEU B 1 77 ? 8.992 9.484 8.227 1 97.12 77 LEU B O 1
ATOM 1487 N N . SER B 1 78 ? 7.434 11.023 8.688 1 95.69 78 SER B N 1
ATOM 1488 C CA . SER B 1 78 ? 8.344 12.117 8.375 1 95.69 78 SER B CA 1
ATOM 1489 C C . SER B 1 78 ? 8.516 13.047 9.562 1 95.69 78 SER B C 1
ATOM 1491 O O . SER B 1 78 ? 7.535 13.453 10.195 1 95.69 78 SER B O 1
ATOM 1493 N N . ASP B 1 79 ? 9.773 13.469 9.797 1 94.19 79 ASP B N 1
ATOM 1494 C CA . ASP B 1 79 ? 10.078 14.453 10.836 1 94.19 79 ASP B CA 1
ATOM 1495 C C . ASP B 1 79 ? 9.844 15.875 10.336 1 94.19 79 ASP B C 1
ATOM 1497 O O . ASP B 1 79 ? 9.773 16.812 11.133 1 94.19 79 ASP B O 1
ATOM 1501 N N . ASN B 1 80 ? 9.711 16 9.016 1 91.81 80 ASN B N 1
ATOM 1502 C CA . ASN B 1 80 ? 9.695 17.344 8.43 1 91.81 80 ASN B CA 1
ATOM 1503 C C . ASN B 1 80 ? 8.305 17.719 7.914 1 91.81 80 ASN B C 1
ATOM 1505 O O . ASN B 1 80 ? 8.047 18.875 7.602 1 91.81 80 ASN B O 1
ATOM 1509 N N . ALA B 1 81 ? 7.469 16.703 7.785 1 92.56 81 ALA B N 1
ATOM 1510 C CA . ALA B 1 81 ? 6.113 17 7.34 1 92.56 81 ALA B CA 1
ATOM 1511 C C . ALA B 1 81 ? 5.312 17.688 8.445 1 92.56 81 ALA B C 1
ATOM 1513 O O . ALA B 1 81 ? 5.41 17.312 9.609 1 92.56 81 ALA B O 1
ATOM 1514 N N . ASP B 1 82 ? 4.477 18.656 7.992 1 93.19 82 ASP B N 1
ATOM 1515 C CA . ASP B 1 82 ? 3.689 19.391 8.977 1 93.19 82 ASP B CA 1
ATOM 1516 C C . ASP B 1 82 ? 2.25 18.891 9.016 1 93.19 82 ASP B C 1
ATOM 1518 O O . ASP B 1 82 ? 1.51 19.188 9.953 1 93.19 82 ASP B O 1
ATOM 1522 N N . MET B 1 83 ? 1.871 18.219 8.023 1 95.75 83 MET B N 1
ATOM 1523 C CA . MET B 1 83 ? 0.535 17.641 7.965 1 95.75 83 MET B CA 1
ATOM 1524 C C . MET B 1 83 ? 0.548 16.328 7.188 1 95.75 83 MET B C 1
ATOM 1526 O O . MET B 1 83 ? 1.528 16.016 6.508 1 95.75 83 MET B O 1
ATOM 1530 N N . VAL B 1 84 ? -0.5 15.633 7.328 1 96.25 84 VAL B N 1
ATOM 1531 C CA . VAL B 1 84 ? -0.632 14.383 6.594 1 96.25 84 VAL B CA 1
ATOM 1532 C C . VAL B 1 84 ? -0.784 14.664 5.102 1 96.25 84 VAL B C 1
ATOM 1534 O O . VAL B 1 84 ? -1.557 15.539 4.707 1 96.25 84 VAL B O 1
ATOM 1537 N N . ILE B 1 85 ? 0.008 13.953 4.324 1 95.44 85 ILE B N 1
ATOM 1538 C CA . ILE B 1 85 ? -0.096 14.008 2.869 1 95.44 85 ILE B CA 1
ATOM 1539 C C . ILE B 1 85 ? -0.596 12.672 2.334 1 95.44 85 ILE B C 1
ATOM 1541 O O . ILE B 1 85 ? -0.018 11.625 2.631 1 95.44 85 ILE B O 1
ATOM 1545 N N . VAL B 1 86 ? -1.672 12.672 1.655 1 95.38 86 VAL B N 1
ATOM 1546 C CA . VAL B 1 86 ? -2.203 11.477 1.016 1 95.38 86 VAL B CA 1
ATOM 1547 C C . VAL B 1 86 ? -1.706 11.398 -0.426 1 95.38 86 VAL B C 1
ATOM 1549 O O . VAL B 1 86 ? -2.049 12.242 -1.256 1 95.38 86 VAL B O 1
ATOM 1552 N N . GLY B 1 87 ? -0.917 10.414 -0.65 1 94.06 87 GLY B N 1
ATOM 1553 C CA . GLY B 1 87 ? -0.345 10.234 -1.975 1 94.06 87 GLY B CA 1
ATOM 1554 C C . GLY B 1 87 ? -1.162 9.312 -2.861 1 94.06 87 GLY B C 1
ATOM 1555 O O . GLY B 1 87 ? -2.172 8.758 -2.424 1 94.06 87 GLY B O 1
ATOM 1556 N N . VAL B 1 88 ? -0.672 9.117 -4.07 1 92.44 88 VAL B N 1
ATOM 1557 C CA . VAL B 1 88 ? -1.442 8.469 -5.129 1 92.44 88 VAL B CA 1
ATOM 1558 C C . VAL B 1 88 ? -1.622 6.984 -4.805 1 92.44 88 VAL B C 1
ATOM 1560 O O . VAL B 1 88 ? -2.658 6.395 -5.117 1 92.44 88 VAL B O 1
ATOM 1563 N N . ILE B 1 89 ? -0.73 6.324 -4.191 1 93.31 89 ILE B N 1
ATOM 1564 C CA . ILE B 1 89 ? -0.847 4.914 -3.844 1 93.31 89 ILE B CA 1
ATOM 1565 C C . ILE B 1 89 ? -2.07 4.703 -2.955 1 93.31 89 ILE B C 1
ATOM 1567 O O . ILE B 1 89 ? -2.861 3.785 -3.186 1 93.31 89 ILE B O 1
ATOM 1571 N N . THR B 1 90 ? -2.215 5.508 -1.992 1 94.5 90 THR B N 1
ATOM 1572 C CA . THR B 1 90 ? -3.361 5.422 -1.096 1 94.5 90 THR B CA 1
ATOM 1573 C C . THR B 1 90 ? -4.66 5.703 -1.848 1 94.5 90 THR B C 1
ATOM 1575 O O . THR B 1 90 ? -5.641 4.973 -1.694 1 94.5 90 THR B O 1
ATOM 1578 N N . LEU B 1 91 ? -4.672 6.723 -2.67 1 92.5 91 LEU B N 1
ATOM 1579 C CA . LEU B 1 91 ? -5.867 7.059 -3.432 1 92.5 91 LEU B CA 1
ATOM 1580 C C . LEU B 1 91 ? -6.293 5.895 -4.316 1 92.5 91 LEU B C 1
ATOM 1582 O O . LEU B 1 91 ? -7.469 5.523 -4.34 1 92.5 91 LEU B O 1
ATOM 1586 N N . GLU B 1 92 ? -5.367 5.305 -5.004 1 90.69 92 GLU B N 1
ATOM 1587 C CA . GLU B 1 92 ? -5.645 4.191 -5.906 1 90.69 92 GLU B CA 1
ATOM 1588 C C . GLU B 1 92 ? -6.102 2.957 -5.137 1 90.69 92 GLU B C 1
ATOM 1590 O O . GLU B 1 92 ? -7.074 2.305 -5.52 1 90.69 92 GLU B O 1
ATOM 1595 N N . SER B 1 93 ? -5.43 2.668 -4.051 1 92.44 93 SER B N 1
ATOM 1596 C CA . SER B 1 93 ? -5.754 1.476 -3.273 1 92.44 93 SER B CA 1
ATOM 1597 C C . SER B 1 93 ? -7.141 1.583 -2.648 1 92.44 93 SER B C 1
ATOM 1599 O O . SER B 1 93 ? -7.773 0.567 -2.354 1 92.44 93 SER B O 1
ATOM 1601 N N . MET B 1 94 ? -7.594 2.795 -2.523 1 92.31 94 MET B N 1
ATOM 1602 C CA . MET B 1 94 ? -8.898 2.998 -1.897 1 92.31 94 MET B CA 1
ATOM 1603 C C . MET B 1 94 ? -9.969 3.293 -2.945 1 92.31 94 MET B C 1
ATOM 1605 O O . MET B 1 94 ? -11.133 3.518 -2.607 1 92.31 94 MET B O 1
ATOM 1609 N N . GLY B 1 95 ? -9.461 3.346 -4.141 1 89.75 95 GLY B N 1
ATOM 1610 C CA . GLY B 1 95 ? -10.406 3.512 -5.238 1 89.75 95 GLY B CA 1
ATOM 1611 C C . GLY B 1 95 ? -10.828 4.953 -5.449 1 89.75 95 GLY B C 1
ATOM 1612 O O . GLY B 1 95 ? -11.984 5.223 -5.793 1 89.75 95 GLY B O 1
ATOM 1613 N N . PHE B 1 96 ? -9.922 5.805 -5.133 1 90.38 96 PHE B N 1
ATOM 1614 C CA . PHE B 1 96 ? -10.25 7.219 -5.289 1 90.38 96 PHE B CA 1
ATOM 1615 C C . PHE B 1 96 ? -9.5 7.824 -6.469 1 90.38 96 PHE B C 1
ATOM 1617 O O . PHE B 1 96 ? -8.391 7.391 -6.793 1 90.38 96 PHE B O 1
ATOM 1624 N N . ILE B 1 97 ? -10.141 8.703 -7.098 1 87.31 97 ILE B N 1
ATOM 1625 C CA . ILE B 1 97 ? -9.523 9.578 -8.086 1 87.31 97 ILE B CA 1
ATOM 1626 C C . ILE B 1 97 ? -9.695 11.039 -7.668 1 87.31 97 ILE B C 1
ATOM 1628 O O . ILE B 1 97 ? -10.781 11.43 -7.223 1 87.31 97 ILE B O 1
ATOM 1632 N N . ALA B 1 98 ? -8.547 11.695 -7.707 1 85.75 98 ALA B N 1
ATOM 1633 C CA . ALA B 1 98 ? -8.641 13.117 -7.406 1 85.75 98 ALA B CA 1
ATOM 1634 C C . ALA B 1 98 ? -9.109 13.906 -8.625 1 85.75 98 ALA B C 1
ATOM 1636 O O . ALA B 1 98 ? -8.547 13.773 -9.711 1 85.75 98 ALA B O 1
ATOM 1637 N N . ASP B 1 99 ? -10.219 14.586 -8.484 1 82.12 99 ASP B N 1
ATOM 1638 C CA . ASP B 1 99 ? -10.727 15.461 -9.539 1 82.12 99 ASP B CA 1
ATOM 1639 C C . ASP B 1 99 ? -10.109 16.859 -9.445 1 82.12 99 ASP B C 1
ATOM 1641 O O . ASP B 1 99 ? -10.43 17.625 -8.531 1 82.12 99 ASP B O 1
ATOM 1645 N N . PRO B 1 100 ? -9.25 17.156 -10.344 1 77.44 100 PRO B N 1
ATOM 1646 C CA . PRO B 1 100 ? -8.562 18.438 -10.242 1 77.44 100 PRO B CA 1
ATOM 1647 C C . PRO B 1 100 ? -9.5 19.625 -10.461 1 77.44 100 PRO B C 1
ATOM 1649 O O . PRO B 1 100 ? -9.172 20.75 -10.07 1 77.44 100 PRO B O 1
ATOM 1652 N N . THR B 1 101 ? -10.594 19.453 -11.062 1 82.69 101 THR B N 1
ATOM 1653 C CA . THR B 1 101 ? -11.523 20.547 -11.359 1 82.69 101 THR B CA 1
ATOM 1654 C C . THR B 1 101 ? -12.336 20.906 -10.117 1 82.69 101 THR B C 1
ATOM 1656 O O . THR B 1 101 ? -12.484 22.078 -9.789 1 82.69 101 THR B O 1
ATOM 1659 N N . THR B 1 102 ? -12.75 19.969 -9.32 1 79.94 102 THR B N 1
ATOM 1660 C CA . THR B 1 102 ? -13.609 20.219 -8.164 1 79.94 102 THR B CA 1
ATOM 1661 C C . THR B 1 102 ? -12.789 20.203 -6.875 1 79.94 102 THR B C 1
ATOM 1663 O O . THR B 1 102 ? -13.25 20.719 -5.844 1 79.94 102 THR B O 1
ATOM 1666 N N . GLY B 1 103 ? -11.641 19.609 -6.957 1 78.31 103 GLY B N 1
ATOM 1667 C CA . GLY B 1 103 ? -10.82 19.469 -5.762 1 78.31 103 GLY B CA 1
ATOM 1668 C C . GLY B 1 103 ? -11.336 18.406 -4.809 1 78.31 103 GLY B C 1
ATOM 1669 O O . GLY B 1 103 ? -11.07 18.453 -3.607 1 78.31 103 GLY B O 1
ATOM 1670 N N . LYS B 1 104 ? -12.195 17.547 -5.43 1 83.25 104 LYS B N 1
ATOM 1671 C CA . LYS B 1 104 ? -12.797 16.531 -4.57 1 83.25 104 LYS B CA 1
ATOM 1672 C C . LYS B 1 104 ? -12.328 15.133 -4.969 1 83.25 104 LYS B C 1
ATOM 1674 O O . LYS B 1 104 ? -11.867 14.922 -6.094 1 83.25 104 LYS B O 1
ATOM 1679 N N . LEU B 1 105 ? -12.422 14.258 -3.963 1 87.12 105 LEU B N 1
ATOM 1680 C CA . LEU B 1 105 ? -12.164 12.852 -4.227 1 87.12 105 LEU B CA 1
ATOM 1681 C C . LEU B 1 105 ? -13.414 12.164 -4.762 1 87.12 105 LEU B C 1
ATOM 1683 O O . LEU B 1 105 ? -14.516 12.391 -4.262 1 87.12 105 LEU B O 1
ATOM 1687 N N . GLU B 1 106 ? -13.141 11.469 -5.801 1 85.69 106 GLU B N 1
ATOM 1688 C CA . GLU B 1 106 ? -14.227 10.656 -6.355 1 85.69 106 GLU B CA 1
ATOM 1689 C C . GLU B 1 106 ? -13.852 9.18 -6.367 1 85.69 106 GLU B C 1
ATOM 1691 O O . GLU B 1 106 ? -12.672 8.828 -6.453 1 85.69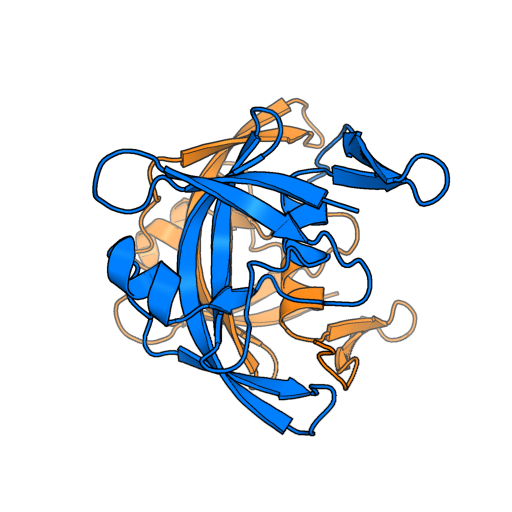 106 GLU B O 1
ATOM 1696 N N . ARG B 1 107 ? -14.961 8.359 -6.18 1 82.25 107 ARG B N 1
ATOM 1697 C CA . ARG B 1 107 ? -14.734 6.922 -6.207 1 82.25 107 ARG B CA 1
ATOM 1698 C C . ARG B 1 107 ? -14.523 6.43 -7.637 1 82.25 107 ARG B C 1
ATOM 1700 O O . ARG B 1 107 ? -15.195 6.891 -8.562 1 82.25 107 ARG B O 1
ATOM 1707 N N . SER B 1 108 ? -13.344 5.836 -7.863 1 71.06 108 SER B N 1
ATOM 1708 C CA . SER B 1 108 ? -13.055 5.324 -9.195 1 71.06 108 SER B CA 1
ATOM 1709 C C . SER B 1 108 ? -13.945 4.133 -9.539 1 71.06 108 SER B C 1
ATOM 1711 O O . SER B 1 108 ? -14.219 3.875 -10.711 1 71.06 108 SER B O 1
ATOM 1713 N N . GLY B 1 109 ? -14.719 3.705 -8.75 1 62.38 109 GLY B N 1
ATOM 1714 C CA . GLY B 1 109 ? -15.57 2.535 -8.922 1 62.38 109 GLY B CA 1
ATOM 1715 C C . GLY B 1 109 ? -14.836 1.229 -8.68 1 62.38 109 GLY B C 1
ATOM 17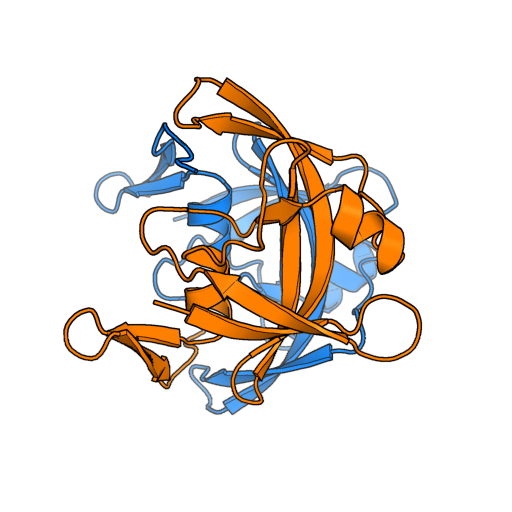16 O O . GLY B 1 109 ? -13.82 1.2 -7.984 1 62.38 109 GLY B O 1
ATOM 1717 N N . VAL B 1 110 ? -14.477 0.479 -9.727 1 58.44 110 VAL B N 1
ATOM 1718 C CA . VAL B 1 110 ? -14.281 -0.967 -9.695 1 58.44 110 VAL B CA 1
ATOM 1719 C C . VAL B 1 110 ? -12.812 -1.281 -9.406 1 58.44 110 VAL B C 1
ATOM 1721 O O . VAL B 1 110 ? -11.914 -0.736 -10.047 1 58.44 110 VAL B O 1
ATOM 1724 N N . PHE B 1 111 ? -12.562 -1.822 -8.195 1 64.56 111 PHE B N 1
ATOM 1725 C CA . PHE B 1 111 ? -11.281 -2.471 -7.926 1 64.56 111 PHE B CA 1
ATOM 1726 C C . PHE B 1 111 ? -11.18 -3.793 -8.68 1 64.56 111 PHE B C 1
ATOM 1728 O O . PHE B 1 111 ? -11.922 -4.738 -8.391 1 64.56 111 PHE B O 1
ATOM 1735 N N . LEU B 1 112 ? -10.438 -3.684 -9.828 1 61.91 112 LEU B N 1
ATOM 1736 C CA . LEU B 1 112 ? -10.359 -4.824 -10.734 1 61.91 112 LEU B CA 1
ATOM 1737 C C . LEU B 1 112 ? -9.227 -5.762 -10.336 1 61.91 112 LEU B C 1
ATOM 1739 O O . LEU B 1 112 ? -8.148 -5.309 -9.953 1 61.91 112 LEU B O 1
ATOM 1743 N N . LEU B 1 113 ? -9.586 -6.863 -9.953 1 70.69 113 LEU B N 1
ATOM 1744 C CA . LEU B 1 113 ? -8.594 -7.93 -9.984 1 70.69 113 LEU B CA 1
ATOM 1745 C C . LEU B 1 113 ? -8.641 -8.68 -11.312 1 70.69 113 LEU B C 1
ATOM 1747 O O . LEU B 1 113 ? -9.703 -8.797 -11.922 1 70.69 113 LEU B O 1
#

Organism: Caldivirga maquilingensis (strain ATCC 700844 / DSM 13496 / JCM 10307 / IC-167) (NCBI:txid397948)

Nearest PDB structures (foldseek):
  7d66-assembly1_F  TM=7.598E-01  e=8.747E-05  Toxoplasma gondii GT1
  2jys-assembly1_A  TM=7.994E-01  e=9.779E-05  Macaque simian foamy virus
  2i1a-assembly2_D  TM=7.082E-01  e=4.736E-05  Saccharomyces cerevisiae
  1bai-assembly1_B  TM=7.259E-01  e=5.510E-04  Rous sarcoma virus
  7av6-assembly1_A-2  TM=3.224E-01  e=2.240E+00  Halorhodospira halophila

pLDDT: mean 88.97, std 8.85, range [58.19, 97.25]